Protein 6K93 (pdb70)

Radius of gyration: 18.27 Å; Cα contacts (8 Å, |Δi|>4): 430; chains: 1; bounding box: 48×42×48 Å

Sequence (239 aa):
SSSPRPLSPLVELNTSDLIKQKKQLWQRVQHDGAQFRSTPEERKQFKTALITLWGEQYRPERQQRWNGMMQRMAQMKWNHPELKYMATEDLVALQAWTTDDYEVVQDVLEKEARPTAHGLAFAKCIISALHSLPEEYSYQGTVFTGEDQLPDWVSERYQERSITTDRRFFAASETKNASWQGMAVEWESNSTTGKRISMFSERPNEQEVLFPPGTRFQVTRIEENETHPRLKIYQSQIA

Solvent-accessible surface area: 12991 Å² total; per-residue (Å²): 157,108,77,58,194,125,145,37,99,32,58,149,17,76,94,76,88,44,130,113,30,18,144,95,6,29,119,56,6,103,155,45,28,58,133,0,103,8,55,83,112,22,50,116,46,0,62,8,0,1,0,32,42,120,29,131,132,82,94,96,100,2,64,119,89,6,70,42,8,50,119,81,0,46,82,25,42,203,87,67,86,68,0,121,188,7,23,19,39,4,0,0,0,0,12,1,9,2,15,122,8,84,135,39,0,27,56,7,1,14,160,150,29,211,13,56,12,49,0,3,6,0,0,33,0,0,0,1,0,3,51,28,8,32,108,113,16,8,49,117,27,45,0,46,18,33,26,94,41,136,70,104,34,2,68,115,61,3,86,59,185,44,80,9,54,7,41,4,1,0,24,8,31,18,51,130,101,109,86,226,75,57,32,14,1,41,2,40,0,65,5,65,64,2,18,92,0,33,66,0,1,64,110,104,156,71,69,16,0,0,1,14,1,23,12,87,0,49,0,75,113,34,45,142,64,154,101,99,27,100,17,27,0,44,1,31,24,55,136

CATH classification: 3.90.176.10

Secondary structure (DSSP, 8-state):
--S-TTT--SPPP--S-HHHHHHHHHHHHHHHGGG----HHHHHHHHHHHHTTT-GGGHHHHHHHHHHHHHHHHHHHHHSGGGTTS-HHHHHHHHHHTSGGGGGTTTTTSTTS---HHHHHHHHHHHHHHHHS-GGGB--EEEEEEE---HHHHHHH--TTSEEE--S-EEEESS----SS--SEEEEEEESSPEE-TTT-S-TT--EEEE-TT-EEEEEEEEE-SSSSSEEEEEEEE-

B-factor: mean 23.88, std 12.62, range [8.84, 94.62]

Nearest PDB structures (foldseek):
  6k93-assembly1_A  TM=1.004E+00  e=2.786E-52  Xanthomonas citri
  6k94-assembly2_B  TM=9.845E-01  e=1.723E-45  Xanthomonas citri
  6dre-assembly1_B  TM=7.856E-01  e=1.661E-11  Serratia proteamaculans 568
  6drh-assembly3_F  TM=7.530E-01  e=5.375E-11  Serratia proteamaculans 568
  2c8d-assembly1_A  TM=6.783E-01  e=1.878E-07  Clostridium botulinum

Structure (mmCIF, N/CA/C/O backbone):
data_6K93
#
_entry.id   6K93
#
_cell.length_a   52.980
_cell.length_b   52.980
_cell.length_c   212.090
_cell.angle_alpha   90.000
_cell.angle_beta   90.000
_cell.angle_gamma   90.000
#
_symmetry.space_group_name_H-M   'P 41 21 2'
#
loop_
_entity.id
_entity.type
_entity.pdbx_description
1 polymer 'Type III effector XopAI'
2 water water
#
loop_
_atom_site.group_PDB
_atom_site.id
_atom_site.type_symbol
_atom_site.label_atom_id
_atom_site.label_alt_id
_atom_site.label_comp_id
_atom_site.label_asym_id
_atom_site.label_entity_id
_atom_site.label_seq_id
_atom_site.pdbx_PDB_ins_code
_atom_site.Cartn_x
_atom_site.Cartn_y
_atom_site.Cartn_z
_atom_site.occupancy
_atom_site.B_iso_or_equiv
_atom_site.auth_seq_id
_atom_site.auth_comp_id
_atom_site.auth_asym_id
_atom_site.auth_atom_id
_atom_site.pdbx_PDB_model_num
ATOM 1 N N . SER A 1 78 ? -2.21700 16.81000 -49.13300 1.000 52.71422 58 SER A N 1
ATOM 2 C CA . SER A 1 78 ? -2.75600 15.49600 -48.78100 1.000 50.90874 58 SER A CA 1
ATOM 3 C C . SER A 1 78 ? -1.67900 14.56000 -48.24900 1.000 44.71589 58 SER A C 1
ATOM 4 O O . SER A 1 78 ? -1.96000 13.41800 -47.89600 1.000 38.34144 58 SER A O 1
ATOM 11 N N . SER A 1 79 ? -0.45500 15.05500 -48.15400 1.000 45.60020 59 SER A N 1
ATOM 12 C CA . SER A 1 79 ? 0.64500 14.18000 -47.80200 1.000 44.12898 59 SER A CA 1
ATOM 13 C C . SER A 1 79 ? 0.66500 13.95000 -46.30000 1.000 36.31225 59 SER A C 1
ATOM 14 O O . SER A 1 79 ? 0.06100 14.69200 -45.52600 1.000 35.79640 59 SER A O 1
ATOM 22 N N . SER A 1 80 ? 1.32600 12.86500 -45.89800 1.000 31.45640 60 SER A N 1
ATOM 23 C CA . SER A 1 80 ? 1.44400 12.45200 -44.51100 1.000 26.31895 60 SER A CA 1
ATOM 24 C C . SER A 1 80 ? 0.11400 12.38700 -43.75700 1.000 22.25004 60 SER A C 1
ATOM 25 O O . SER A 1 80 ? -0.02700 12.93500 -42.66300 1.000 24.05815 60 SER A O 1
ATOM 33 N N . PRO A 1 81 ? -0.87300 11.65900 -44.30100 1.000 19.04176 61 PRO A N 1
ATOM 34 C CA . PRO A 1 81 ? -2.08600 11.36500 -43.53000 1.000 18.36799 61 PRO A CA 1
ATOM 35 C C . PRO A 1 81 ? -1.75300 10.49400 -42.33900 1.000 14.75177 61 PRO A C 1
ATOM 36 O O . PRO A 1 81 ? -0.81800 9.71000 -42.36700 1.000 12.66468 61 PRO A O 1
ATOM 47 N 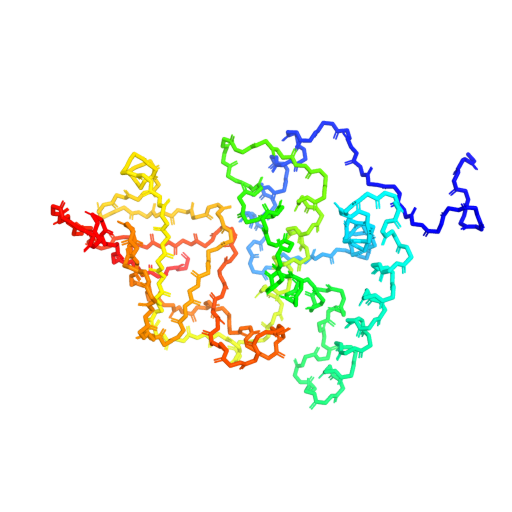N . ARG A 1 82 ? -2.54600 10.62400 -41.27900 1.000 13.42793 62 ARG A N 1
ATOM 48 C CA . ARG A 1 82 ? -2.19400 9.98700 -40.01900 1.000 12.32779 62 ARG A CA 1
ATOM 49 C C . ARG A 1 82 ? -1.99800 8.47500 -40.11600 1.000 11.96196 62 ARG A C 1
ATOM 50 O O . ARG A 1 82 ? -1.07600 7.96600 -39.47300 1.000 11.16186 62 ARG A O 1
ATOM 71 N N . PRO A 1 83 ? -2.79000 7.72900 -40.90400 1.000 12.05671 63 PRO A N 1
ATOM 72 C CA . PRO A 1 83 ? -2.54400 6.27900 -40.98500 1.000 11.69877 63 PRO A CA 1
ATOM 73 C C . PRO A 1 83 ? -1.23000 5.89900 -41.60700 1.000 10.94079 63 PRO A C 1
ATOM 74 O O . PRO A 1 83 ? -0.83500 4.73700 -41.46800 1.000 11.85405 63 PRO A O 1
ATOM 85 N N . LEU A 1 84 ? -0.58000 6.80300 -42.35200 1.000 10.99079 64 LEU A N 1
ATOM 86 C CA . LEU A 1 84 ? 0.72500 6.56500 -42.94500 1.000 12.17251 64 LEU A CA 1
ATOM 87 C C . LEU A 1 84 ? 1.85700 7.23400 -42.18600 1.000 13.23843 64 LEU A C 1
ATOM 88 O O . LEU A 1 84 ? 3.01600 6.86000 -42.36700 1.000 14.61491 64 LEU A O 1
ATOM 104 N N . SER A 1 85 ? 1.55900 8.23200 -41.38400 1.000 13.99115 65 SER A N 1
ATOM 105 C CA . SER A 1 85 ? 2.54800 9.11800 -40.77900 1.000 16.13615 65 SER A CA 1
ATOM 106 C C . SER A 1 85 ? 1.92200 9.70500 -39.52100 1.000 15.48870 65 SER A C 1
ATOM 107 O O . SER A 1 85 ? 1.31800 10.78100 -39.58000 1.000 16.55462 65 SER A O 1
ATOM 115 N N . PRO A 1 86 ? 2.02000 9.00400 -38.38000 1.000 15.51765 66 PRO A N 1
ATOM 116 C CA . PRO A 1 86 ? 1.25700 9.41800 -37.19200 1.000 17.50736 66 PRO A CA 1
ATOM 117 C C . PRO A 1 86 ? 1.86400 10.58700 -36.44700 1.000 18.66540 66 PRO A C 1
ATOM 118 O O . PRO A 1 86 ? 1.15000 11.21600 -35.65200 1.000 23.04750 66 PRO A O 1
ATOM 129 N N . LEU A 1 87 ? 3.13100 10.92200 -36.67600 1.000 16.17036 67 LEU A N 1
ATOM 130 C CA . LEU A 1 87 ? 3.72300 12.08800 -36.03200 1.000 16.91519 67 LEU A CA 1
ATOM 131 C C . LEU A 1 87 ? 3.63100 13.32300 -36.91300 1.000 20.23927 67 LEU A C 1
ATOM 132 O O . LEU A 1 87 ? 3.90100 13.26500 -38.11600 1.000 21.46573 67 LEU A O 1
ATOM 148 N N . VAL A 1 88 ? 3.25800 14.44200 -36.30400 1.000 21.83156 68 VAL A N 1
ATOM 149 C CA . VAL A 1 88 ? 3.22300 15.69600 -37.03700 1.000 23.90287 68 VAL A CA 1
ATOM 150 C C . VAL A 1 88 ? 4.65300 16.12300 -37.34300 1.000 22.56586 68 VAL A C 1
ATOM 151 O O . VAL A 1 88 ? 5.54100 16.01900 -36.49200 1.000 19.99187 68 VAL A O 1
ATOM 164 N N . GLU A 1 89 ? 4.89900 16.57000 -38.57600 1.000 22.51586 69 GLU A N 1
ATOM 165 C CA . GLU A 1 89 ? 6.23400 17.02200 -38.96000 1.000 25.61097 69 GLU A CA 1
ATOM 166 C C . GLU A 1 89 ? 6.55400 18.31000 -38.20800 1.000 26.13471 69 GLU A C 1
ATOM 167 O O . GLU A 1 89 ? 5.67700 19.13700 -37.96000 1.000 28.63238 69 GLU A O 1
ATOM 179 N N . LEU A 1 90 ? 7.80200 18.46100 -37.78800 1.000 25.52148 70 LEU A N 1
ATOM 180 C CA . LEU A 1 90 ? 8.20100 19.71500 -37.16600 1.000 25.45305 70 LEU A CA 1
ATOM 181 C C . LEU A 1 90 ? 8.33500 20.82100 -38.19400 1.000 29.99307 70 LEU A C 1
ATOM 182 O O . LEU A 1 90 ? 8.71000 20.59200 -39.34100 1.000 31.67748 70 LEU A O 1
ATOM 198 N N . ASN A 1 91 ? 8.06100 22.03900 -37.74700 1.000 31.74065 71 ASN A N 1
ATOM 199 C CA . ASN A 1 91 ? 8.25400 23.22400 -38.57500 1.000 32.95921 71 ASN A CA 1
ATOM 200 C C . ASN A 1 91 ? 9.74300 23.51900 -38.68300 1.000 30.84844 71 ASN A C 1
ATOM 201 O O . ASN A 1 91 ? 10.39100 23.90000 -37.70000 1.000 29.63776 71 ASN A O 1
ATOM 212 N N . THR A 1 92 ? 10.27900 23.35500 -39.87900 1.000 30.30363 72 THR A N 1
ATOM 213 C CA . THR A 1 92 ? 11.68900 23.55100 -40.15300 1.000 36.05169 72 THR A CA 1
ATOM 214 C C . THR A 1 92 ? 11.98300 24.86900 -40.85000 1.000 35.92010 72 THR A C 1
ATOM 215 O O . THR A 1 92 ? 13.14900 25.11800 -41.19100 1.000 44.61851 72 THR A O 1
ATOM 226 N N . SER A 1 93 ? 10.97500 25.71200 -41.10300 1.000 39.13364 73 SER A N 1
ATOM 227 C CA . SER A 1 93 ? 11.20800 26.92100 -41.89100 1.000 42.17085 73 SER A CA 1
ATOM 228 C C . SER A 1 93 ? 11.66400 28.06900 -40.99300 1.000 37.77295 73 SER A C 1
ATOM 229 O O . SER A 1 93 ? 11.12900 28.26800 -39.89800 1.000 39.19417 73 SER A O 1
ATOM 237 N N . ASP A 1 94 ? 12.68300 28.77900 -41.46600 1.000 29.51933 74 ASP A N 1
ATOM 238 C CA . ASP A 1 94 ? 13.33000 29.90400 -40.82400 1.000 30.52734 74 ASP A CA 1
ATOM 239 C C . ASP A 1 94 ? 13.43900 29.72100 -39.32600 1.000 26.39264 74 ASP A C 1
ATOM 240 O O . ASP A 1 94 ? 12.72200 30.36000 -38.54600 1.000 27.15062 74 ASP A O 1
ATOM 249 N N . LEU A 1 95 ? 14.37800 28.86800 -38.93800 1.000 22.74746 75 LEU A N 1
ATOM 250 C CA . LEU A 1 95 ? 14.57800 28.58200 -37.52500 1.000 20.40508 75 LEU A CA 1
ATOM 251 C C . LEU A 1 95 ? 15.09700 29.79100 -36.75700 1.000 19.58393 75 LEU A C 1
ATOM 252 O O . LEU A 1 95 ? 14.81000 29.94000 -35.56200 1.000 19.46812 75 LEU A O 1
ATOM 268 N N . ILE A 1 96 ? 15.86400 30.66400 -37.40400 1.000 21.18149 76 ILE A N 1
ATOM 269 C CA . ILE A 1 96 ? 16.30800 31.87400 -36.71800 1.000 23.29753 76 ILE A CA 1
ATOM 270 C C . ILE A 1 96 ? 15.11300 32.76200 -36.36700 1.000 21.50784 76 ILE A C 1
ATOM 271 O O . ILE A 1 96 ? 15.02100 33.29500 -35.25300 1.000 19.92081 76 ILE A O 1
ATOM 287 N N . LYS A 1 97 ? 14.16200 32.90900 -37.29500 1.000 22.36321 77 LYS A N 1
ATOM 288 C CA . LYS A 1 97 ? 12.95900 33.67400 -36.97700 1.000 25.57149 77 LYS A CA 1
ATOM 289 C C . LYS A 1 97 ? 12.13600 32.98100 -35.89500 1.000 23.63178 77 LYS A C 1
ATOM 290 O O . LYS A 1 97 ? 11.59400 33.64000 -35.00000 1.000 23.05540 77 LYS A O 1
ATOM 309 N N . GLN A 1 98 ? 12.02800 31.64900 -35.95000 1.000 21.62365 78 GLN A N 1
ATOM 310 C CA . GLN A 1 98 ? 11.30000 30.94600 -34.89200 1.000 20.07346 78 GLN A CA 1
ATOM 311 C C . GLN A 1 98 ? 11.92000 31.20100 -33.53000 1.000 19.25231 78 GLN A C 1
ATOM 312 O O . GLN A 1 98 ? 11.21000 31.38300 -32.53800 1.000 19.01544 78 GLN A O 1
ATOM 326 N N . LYS A 1 99 ? 13.24700 31.15700 -33.45500 1.000 18.14165 79 LYS A N 1
ATOM 327 C CA . LYS A 1 99 ? 13.94700 31.38600 -32.20100 1.000 17.52842 79 LYS A CA 1
ATOM 328 C C . LYS A 1 99 ? 13.72700 32.81300 -31.71000 1.000 17.86267 79 LYS A C 1
ATOM 329 O O . LYS A 1 99 ? 13.46700 33.03800 -30.52200 1.000 17.81266 79 LYS A O 1
ATOM 348 N N . LYS A 1 100 ? 13.80100 33.79500 -32.61700 1.000 19.58919 80 LYS A N 1
ATOM 349 C CA . LYS A 1 100 ? 13.53700 35.17600 -32.22700 1.000 20.37350 80 LYS A CA 1
ATOM 350 C C . LYS A 1 100 ? 12.11800 35.32600 -31.69500 1.000 19.92871 80 LYS A C 1
ATOM 351 O O . LYS A 1 100 ? 11.90800 35.94100 -30.64000 1.000 19.96555 80 LYS A O 1
ATOM 370 N N . GLN A 1 101 ? 11.12900 34.74900 -32.39900 1.000 19.35495 81 GLN A N 1
ATOM 371 C CA . GLN A 1 101 ? 9.74800 34.85100 -31.94100 1.000 21.50784 81 GLN A CA 1
ATOM 372 C C . GLN A 1 101 ? 9.55500 34.16000 -30.58900 1.000 18.84436 81 GLN A C 1
ATOM 373 O O . GLN A 1 101 ? 8.82300 34.66000 -29.71700 1.000 19.66025 81 GLN A O 1
ATOM 387 N N . LEU A 1 102 ? 10.19700 33.00000 -30.38400 1.000 17.05204 82 LEU A N 1
ATOM 388 C CA . LEU A 1 102 ? 10.06400 32.33500 -29.09200 1.000 16.39407 82 LEU A CA 1
ATOM 389 C C . LEU A 1 102 ? 10.66000 33.18200 -27.97000 1.000 16.98625 82 LEU A C 1
ATOM 390 O O . LEU A 1 102 ? 10.04800 33.34000 -26.90400 1.000 17.03362 82 LEU A O 1
ATOM 406 N N . TRP A 1 103 ? 11.84900 33.74000 -28.18400 1.000 17.25470 83 TRP A N 1
ATOM 407 C CA . TRP A 1 103 ? 12.46300 34.55500 -27.13800 1.000 16.67568 83 TRP A CA 1
ATOM 408 C C . TRP A 1 103 ? 11.60100 35.77400 -26.81400 1.000 18.37589 83 TRP A C 1
ATOM 409 O O . TRP A 1 103 ? 11.44500 36.13300 -25.64500 1.000 19.09703 83 TRP A O 1
ATOM 430 N N . GLN A 1 104 ? 11.00900 36.41100 -27.82800 1.000 18.36010 84 GLN A N 1
ATOM 431 C CA . GLN A 1 104 ? 10.09000 37.52600 -27.57900 1.000 20.11557 84 GLN A CA 1
ATOM 432 C C . GLN A 1 104 ? 8.90100 37.06800 -26.73500 1.000 18.86279 84 GLN A C 1
ATOM 433 O O . GLN A 1 104 ? 8.47000 37.77200 -25.81200 1.000 19.30495 84 GLN A O 1
ATOM 447 N N . ARG A 1 105 ? 8.36900 35.88600 -27.03500 1.000 17.74423 85 ARG A N 1
ATOM 448 C CA . ARG A 1 105 ? 7.22400 35.36100 -26.30000 1.000 18.03111 85 ARG A CA 1
ATOM 449 C C . ARG A 1 105 ? 7.59000 35.03600 -24.85700 1.000 17.77318 85 ARG A C 1
ATOM 450 O O . ARG A 1 105 ? 6.82200 35.31500 -23.92400 1.000 18.98649 85 ARG A O 1
ATOM 471 N N . VAL A 1 106 ? 8.74900 34.41000 -24.65300 1.000 16.73622 86 VAL A N 1
ATOM 472 C CA . VAL A 1 106 ? 9.21500 34.12100 -23.30000 1.000 16.00718 86 VAL A CA 1
ATOM 473 C C . VAL A 1 106 ? 9.26100 35.40000 -22.47400 1.000 17.57842 86 VAL A C 1
ATOM 474 O O . VAL A 1 106 ? 8.78600 35.44300 -21.33400 1.000 17.58106 86 VAL A O 1
ATOM 487 N N . GLN A 1 107 ? 9.84300 36.45500 -23.03600 1.000 18.21271 87 GLN A N 1
ATOM 488 C CA . GLN A 1 107 ? 9.97300 37.69600 -22.28600 1.000 19.98661 87 GLN A CA 1
ATOM 489 C C . GLN A 1 107 ? 8.62400 38.34700 -22.05900 1.000 20.87619 87 GLN A C 1
ATOM 490 O O . GLN A 1 107 ? 8.34600 38.85400 -20.96600 1.000 22.53165 87 GLN A O 1
ATOM 504 N N . HIS A 1 108 ? 7.76900 38.32800 -23.07300 1.000 20.06030 88 HIS A N 1
ATOM 505 C CA . HIS A 1 108 ? 6.48000 38.99700 -22.95600 1.000 23.79759 88 HIS A CA 1
ATOM 506 C C . HIS A 1 108 ? 5.53500 38.24400 -22.03500 1.000 22.70272 88 HIS A C 1
ATOM 507 O O . HIS A 1 108 ? 4.87400 38.84900 -21.18000 1.000 24.40293 88 HIS A O 1
ATOM 521 N N . ASP A 1 109 ? 5.45500 36.91800 -22.18900 1.000 21.62101 89 ASP A N 1
ATOM 522 C CA . ASP A 1 109 ? 4.45900 36.16900 -21.44800 1.000 21.25255 89 ASP A CA 1
ATOM 523 C C . ASP A 1 109 ? 4.87600 35.91400 -20.01000 1.000 21.21833 89 ASP A C 1
ATOM 524 O O . ASP A 1 109 ? 4.00300 35.75400 -19.14800 1.000 20.60247 89 ASP A O 1
ATOM 533 N N . GLY A 1 110 ? 6.17300 35.89400 -19.73200 1.000 20.26296 90 GLY A N 1
ATOM 534 C CA . GLY A 1 110 ? 6.64300 35.64100 -18.38000 1.000 18.89174 90 GLY A CA 1
ATOM 535 C C . GLY A 1 110 ? 6.02400 34.39700 -17.78900 1.000 18.06796 90 GLY A C 1
ATOM 536 O O . GLY A 1 110 ? 6.00100 33.33200 -18.40800 1.000 16.87834 90 GLY A O 1
ATOM 540 N N . ALA A 1 111 ? 5.50300 34.52200 -16.57000 1.000 19.41022 91 ALA A N 1
ATOM 541 C CA . ALA A 1 111 ? 4.93900 33.37200 -15.86900 1.000 19.11282 91 ALA A CA 1
ATOM 542 C C . ALA A 1 111 ? 3.63400 32.87300 -16.47400 1.000 19.34179 91 ALA A C 1
ATOM 543 O O . ALA A 1 111 ? 3.13400 31.82300 -16.04700 1.000 18.24429 91 ALA A O 1
ATOM 550 N N . GLN A 1 112 ? 3.07200 33.57500 -17.45600 1.000 18.18113 92 GLN A N 1
ATOM 551 C CA . GLN A 1 112 ? 1.86300 33.10900 -18.11700 1.000 19.06281 92 GLN A CA 1
ATOM 552 C C . GLN A 1 112 ? 2.15800 32.31400 -19.38600 1.000 17.97058 92 GLN A C 1
ATOM 553 O O . GLN A 1 112 ? 1.22300 31.92100 -20.09300 1.000 19.90502 92 GLN A O 1
ATOM 567 N N . PHE A 1 113 ? 3.43600 32.06900 -19.68300 1.000 15.86243 93 PHE A N 1
ATOM 568 C CA . PHE A 1 113 ? 3.80400 31.24400 -20.82900 1.000 15.55186 93 PHE A CA 1
ATOM 569 C C . PHE A 1 113 ? 3.17300 29.86400 -20.71100 1.000 16.02034 93 PHE A C 1
ATOM 570 O O . PHE A 1 113 ? 3.29100 29.21400 -19.67800 1.000 15.01496 93 PHE A O 1
ATOM 587 N N . ARG A 1 114 ? 2.52000 29.40800 -21.77600 1.000 16.54409 94 ARG A N 1
ATOM 588 C CA . ARG A 1 114 ? 1.94800 28.07100 -21.80000 1.000 16.58094 94 ARG A CA 1
ATOM 589 C C . ARG A 1 114 ? 2.07600 27.45000 -23.18500 1.000 16.07824 94 ARG A C 1
ATOM 590 O O . ARG A 1 114 ? 1.82500 28.10600 -24.20300 1.000 18.06269 94 ARG A O 1
ATOM 611 N N . SER A 1 115 ? 2.39600 26.16000 -23.21800 1.000 14.80704 95 SER A N 1
ATOM 612 C CA . SER A 1 115 ? 2.38000 25.43100 -24.47000 1.000 14.85968 95 SER A CA 1
ATOM 613 C C . SER A 1 115 ? 0.93800 25.18900 -24.92300 1.000 16.95993 95 SER A C 1
ATOM 614 O O . SER A 1 115 ? 0.02700 25.00000 -24.11700 1.000 17.92057 95 SER A O 1
ATOM 622 N N . THR A 1 116 ? 0.73700 25.21200 -26.22500 1.000 16.43355 96 THR A N 1
ATOM 623 C CA . THR A 1 116 ? -0.53900 24.89800 -26.85900 1.000 17.42577 96 THR A CA 1
ATOM 624 C C . THR A 1 116 ? -0.61200 23.40900 -27.14400 1.000 17.28892 96 THR A C 1
ATOM 625 O O . THR A 1 116 ? 0.41300 22.71500 -27.17700 1.000 16.83886 96 THR A O 1
ATOM 636 N N . PRO A 1 117 ? -1.81600 22.88600 -27.37900 1.000 18.44695 97 PRO A N 1
ATOM 637 C CA . PRO A 1 117 ? -1.91600 21.47500 -27.78600 1.000 18.63118 97 PRO A CA 1
ATOM 638 C C . PRO A 1 117 ? -1.05100 21.14100 -28.98300 1.000 18.00216 97 PRO A C 1
ATOM 639 O O . PRO A 1 117 ? -0.38800 20.09800 -28.99600 1.000 17.96005 97 PRO A O 1
ATOM 650 N N . GLU A 1 118 ? -1.01400 22.02500 -29.97800 1.000 19.22599 98 GLU A N 1
ATOM 651 C CA . GLU A 1 118 ? -0.18500 21.80200 -31.15600 1.000 20.29454 98 GLU A CA 1
ATOM 652 C C . GLU A 1 118 ? 1.30200 21.74700 -30.79000 1.000 18.31535 98 GLU A C 1
ATOM 653 O O . GLU A 1 118 ? 2.04100 20.88800 -31.27900 1.000 18.14691 98 GLU A O 1
ATOM 665 N N . GLU A 1 119 ? 1.75200 22.62200 -29.88800 1.000 16.10456 99 GLU A N 1
ATOM 666 C CA . GLU A 1 119 ? 3.15000 22.58900 -29.45100 1.000 15.08076 99 GLU A CA 1
ATOM 667 C C . GLU A 1 119 ? 3.47300 21.31700 -28.67900 1.000 14.43594 99 GLU A C 1
ATOM 668 O O . GLU A 1 119 ? 4.60000 20.81000 -28.75900 1.000 14.63860 99 GLU A O 1
ATOM 680 N N . ARG A 1 120 ? 2.52000 20.81000 -27.89200 1.000 14.60965 100 ARG A N 1
ATOM 681 C CA . ARG A 1 120 ? 2.74900 19.55900 -27.18200 1.000 13.71743 100 ARG A CA 1
ATOM 682 C C . ARG A 1 120 ? 2.89800 18.39500 -28.15200 1.000 14.67544 100 ARG A C 1
ATOM 683 O O . ARG A 1 120 ? 3.71500 17.49800 -27.91700 1.000 14.87020 100 ARG A O 1
ATOM 704 N N . LYS A 1 121 ? 2.14000 18.40700 -29.25600 1.000 15.69399 101 LYS A N 1
ATOM 705 C CA . LYS A 1 121 ? 2.28100 17.36500 -30.26700 1.000 17.12574 101 LYS A CA 1
ATOM 706 C C . LYS A 1 121 ? 3.60700 17.51600 -31.00900 1.000 15.33079 101 LYS A C 1
ATOM 707 O O . LYS A 1 121 ? 4.24500 16.51900 -31.36600 1.000 15.97823 101 LYS A O 1
ATOM 726 N N . GLN A 1 122 ? 4.04300 18.75900 -31.24400 1.000 14.31487 102 GLN A N 1
ATOM 727 C CA . GLN A 1 122 ? 5.36100 18.99300 -31.82000 1.000 13.62532 102 GLN A CA 1
ATOM 728 C C . GLN A 1 122 ? 6.45000 18.47300 -30.90600 1.000 13.69638 102 GLN A C 1
ATOM 729 O O . GLN A 1 122 ? 7.41800 17.86800 -31.36700 1.000 14.59912 102 GLN A O 1
ATOM 743 N N . PHE A 1 123 ? 6.30300 18.68800 -29.59700 1.000 13.13052 103 PHE A N 1
ATOM 744 C CA . PHE A 1 123 ? 7.29700 18.16600 -28.66700 1.000 12.54887 103 PHE A CA 1
ATOM 745 C C . PHE A 1 123 ? 7.31600 16.63000 -28.69800 1.000 12.51992 103 PHE A C 1
ATOM 746 O O . PHE A 1 123 ? 8.38400 16.00200 -28.68900 1.000 13.00945 103 PHE A O 1
ATOM 763 N N . LYS A 1 124 ? 6.15100 16.00200 -28.79900 1.000 13.99905 104 LYS A N 1
ATOM 764 C CA . LYS A 1 124 ? 6.10200 14.54800 -28.96300 1.000 14.30171 104 LYS A CA 1
ATOM 765 C C . LYS A 1 124 ? 6.93000 14.11100 -30.17100 1.000 14.03853 104 LYS A C 1
ATOM 766 O O . LYS A 1 124 ? 7.74500 13.18600 -30.07600 1.000 14.51227 104 LYS A O 1
ATOM 785 N N . THR A 1 125 ? 6.73600 14.77100 -31.32000 1.000 13.59637 105 THR A N 1
ATOM 786 C CA . THR A 1 125 ? 7.54300 14.42300 -32.48300 1.000 13.37266 105 THR A CA 1
ATOM 787 C C . THR A 1 125 ? 9.02100 14.64900 -32.21600 1.000 13.50425 105 THR A C 1
ATOM 788 O O . THR A 1 125 ? 9.85600 13.80100 -32.54700 1.000 14.38067 105 THR A O 1
ATOM 799 N N . ALA A 1 126 ? 9.36900 15.78100 -31.60600 1.000 12.76206 106 ALA A N 1
ATOM 800 C CA . ALA A 1 126 ? 10.77400 16.07700 -31.35300 1.000 12.39359 106 ALA A CA 1
ATOM 801 C C . ALA A 1 126 ? 11.42000 15.00100 -30.50300 1.000 12.35674 106 ALA A C 1
ATOM 802 O O . ALA A 1 126 ? 12.54400 14.57100 -30.78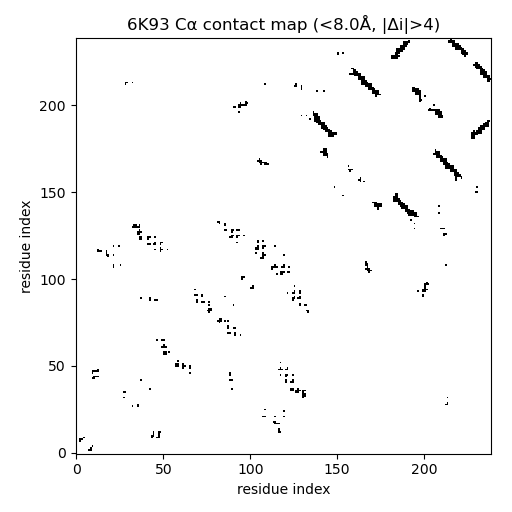200 1.000 12.47255 106 ALA A O 1
ATOM 809 N N . LEU A 1 127 ? 10.74400 14.58100 -29.43700 1.000 12.70679 107 LEU A N 1
ATOM 810 C CA . LEU A 1 127 ? 11.33500 13.58200 -28.56300 1.000 12.54098 107 LEU A CA 1
ATOM 811 C C . LEU A 1 127 ? 11.46400 12.24100 -29.27500 1.000 12.02249 107 LEU A C 1
ATOM 812 O O . LEU A 1 127 ? 12.52400 11.61100 -29.23200 1.000 13.29896 107 LEU A O 1
ATOM 828 N N . ILE A 1 128 ? 10.40400 11.79800 -29.95400 1.000 11.73825 108 ILE A N 1
ATOM 829 C CA . ILE A 1 128 ? 10.43400 10.47100 -30.55200 1.000 12.37517 108 ILE A CA 1
ATOM 830 C C . ILE A 1 128 ? 11.44300 10.39800 -31.69600 1.000 13.98326 108 ILE A C 1
ATOM 831 O O . ILE A 1 128 ? 12.07100 9.34700 -31.90000 1.000 13.61216 108 ILE A O 1
ATOM 847 N N . THR A 1 129 ? 11.64800 11.49600 -32.42700 1.000 13.86219 109 THR A N 1
ATOM 848 C CA . THR A 1 129 ? 12.54600 11.49800 -33.58200 1.000 14.08064 109 THR A CA 1
ATOM 849 C C . THR A 1 129 ? 13.96100 11.97300 -33.25200 1.000 13.93851 109 THR A C 1
ATOM 850 O O . THR A 1 129 ? 14.78300 12.11300 -34.16700 1.000 15.59134 109 THR A O 1
ATOM 861 N N . LEU A 1 130 ? 14.26200 12.24800 -31.98200 1.000 14.00694 110 LEU A N 1
ATOM 862 C CA . LEU A 1 130 ? 15.49800 12.93900 -31.64100 1.000 14.89126 110 LEU A CA 1
ATOM 863 C C . LEU A 1 130 ? 16.73900 12.15700 -32.04600 1.000 16.35196 110 LEU A C 1
ATOM 864 O O . LEU A 1 130 ? 17.77900 12.75600 -32.35600 1.000 18.23377 110 LEU A O 1
ATOM 880 N N . TRP A 1 131 ? 16.65700 10.83500 -32.04100 1.000 16.87308 111 TRP A N 1
ATOM 881 C CA . TRP A 1 131 ? 17.80300 9.98400 -32.32200 1.000 18.56275 111 TRP A CA 1
ATOM 882 C C . TRP A 1 131 ? 17.82600 9.46900 -33.75400 1.000 20.64458 111 TRP A C 1
ATOM 883 O O . TRP A 1 131 ? 18.67400 8.63300 -34.09400 1.000 24.29239 111 TRP A O 1
ATOM 904 N N . GLY A 1 132 ? 16.91200 9.91700 -34.59800 1.000 17.76002 112 GLY A N 1
ATOM 905 C CA . GLY A 1 132 ? 16.86100 9.41000 -35.94800 1.000 18.29956 112 GLY A CA 1
ATOM 906 C C . GLY A 1 132 ? 15.76100 8.37000 -36.13500 1.000 19.44180 112 GLY A C 1
ATOM 907 O O . GLY A 1 132 ? 15.17300 7.83000 -35.19200 1.000 18.83647 112 GLY A O 1
ATOM 911 N N . GLU A 1 133 ? 15.51100 8.09000 -37.39800 1.000 19.39443 113 GLU A N 1
ATOM 912 C CA . GLU A 1 133 ? 14.41000 7.22900 -37.80900 1.000 20.00503 113 GLU A CA 1
ATOM 913 C C . GLU A 1 133 ? 14.43900 5.86000 -37.12700 1.000 18.20481 113 GLU A C 1
ATOM 914 O O . GLU A 1 133 ? 13.39400 5.34600 -36.69700 1.000 16.92045 113 GLU A O 1
ATOM 926 N N . GLN A 1 134 ? 15.61100 5.23300 -37.04700 1.000 17.22838 114 GLN A N 1
ATOM 927 C CA . GLN A 1 134 ? 15.65200 3.84800 -36.61600 1.000 17.96268 114 GLN A CA 1
ATOM 928 C C . GLN A 1 134 ? 15.27900 3.69500 -35.14500 1.000 16.77833 114 GLN A C 1
ATOM 929 O O . GLN A 1 134 ? 14.89100 2.59800 -34.73000 1.000 16.51777 114 GLN A O 1
ATOM 943 N N . TYR A 1 135 ? 15.37500 4.76100 -34.35300 1.000 15.53081 115 TYR A N 1
ATOM 944 C CA . TYR A 1 135 ? 15.03500 4.66700 -32.94400 1.000 15.14655 115 TYR A CA 1
ATOM 945 C C . TYR A 1 135 ? 13.60600 5.08200 -32.63600 1.000 14.51753 115 TYR A C 1
ATOM 946 O O . TYR A 1 135 ? 13.21500 5.05400 -31.46400 1.000 14.05695 115 TYR A O 1
ATOM 964 N N . ARG A 1 136 ? 12.79300 5.41900 -33.64900 1.000 13.81745 116 ARG A N 1
ATOM 965 C CA . ARG A 1 136 ? 11.45100 5.88100 -33.33600 1.000 13.08578 116 ARG A CA 1
ATOM 966 C C . ARG A 1 136 ? 10.61300 4.81500 -32.62700 1.000 13.73586 116 ARG A C 1
ATOM 967 O O . ARG A 1 136 ? 9.90400 5.16800 -31.68800 1.000 12.87260 116 ARG A O 1
ATOM 988 N N . PRO A 1 137 ? 10.62300 3.54300 -33.02400 1.000 14.23329 117 PRO A N 1
ATOM 989 C CA . PRO A 1 137 ? 9.81900 2.55900 -32.26900 1.000 14.76493 117 PRO A CA 1
ATOM 990 C C . PRO A 1 137 ? 10.18800 2.49500 -30.79200 1.000 14.60965 117 PRO A C 1
ATOM 991 O O . PRO A 1 137 ? 9.30200 2.49500 -29.94300 1.000 14.28592 117 PRO A O 1
ATOM 1002 N N . GLU A 1 138 ? 11.48000 2.45600 -30.46600 1.000 14.41489 118 GLU A N 1
ATOM 1003 C CA . GLU A 1 138 ? 11.91900 2.40900 -29.06900 1.000 16.02561 118 GLU A CA 1
ATOM 1004 C C . GLU A 1 138 ? 11.51200 3.67500 -28.33500 1.000 16.24405 118 GLU A C 1
ATOM 1005 O O . GLU A 1 138 ? 11.01700 3.60900 -27.20000 1.000 16.32301 118 GLU A O 1
ATOM 1017 N N . ARG A 1 139 ? 11.70600 4.83900 -28.97500 1.000 15.14918 119 ARG A N 1
ATOM 1018 C CA . ARG A 1 139 ? 11.42500 6.10700 -28.31400 1.000 14.38067 119 ARG A CA 1
ATOM 1019 C C . ARG A 1 139 ? 9.93500 6.38200 -28.21300 1.000 14.28329 119 ARG A C 1
ATOM 1020 O O . ARG A 1 139 ? 9.48800 7.08100 -27.28700 1.000 14.32014 119 ARG A O 1
ATOM 1041 N N . GLN A 1 140 ? 9.13900 5.81300 -29.11300 1.000 14.55438 120 GLN A N 1
ATOM 1042 C CA . GLN A 1 140 ? 7.69200 5.86000 -28.93800 1.000 14.67808 120 GLN A CA 1
ATOM 1043 C C . GLN A 1 140 ? 7.27100 5.12600 -27.67600 1.000 15.18077 120 GLN A C 1
ATOM 1044 O O . GLN A 1 140 ? 6.40500 5.59300 -26.93600 1.000 15.83348 120 GLN A O 1
ATOM 1058 N N . GLN A 1 141 ? 7.85800 3.95900 -27.42400 1.000 15.83085 121 GLN A N 1
ATOM 1059 C CA . GLN A 1 141 ? 7.54800 3.23100 -26.19900 1.000 17.26523 121 GLN A CA 1
ATOM 1060 C C . GLN A 1 141 ? 7.96800 4.03500 -24.98200 1.000 16.66252 121 GLN A C 1
ATOM 1061 O O . GLN A 1 141 ? 7.22800 4.11200 -23.98800 1.000 16.64673 121 GLN A O 1
ATOM 1075 N N . ARG A 1 142 ? 9.14600 4.66200 -25.05300 1.000 15.66767 122 ARG A N 1
ATOM 1076 C CA . ARG A 1 142 ? 9.61100 5.50600 -23.95600 1.000 16.14141 122 ARG A CA 1
ATOM 1077 C C . ARG A 1 142 ? 8.63800 6.66100 -23.70900 1.000 15.64398 122 ARG A C 1
ATOM 1078 O O . ARG A 1 142 ? 8.25300 6.94000 -22.56700 1.000 15.73347 122 ARG A O 1
ATOM 1099 N N . TRP A 1 143 ? 8.21500 7.33300 -24.78500 1.000 14.84389 123 TRP A N 1
ATOM 1100 C CA . TRP A 1 143 ? 7.24100 8.42100 -24.70500 1.000 13.97010 123 TRP A CA 1
ATOM 1101 C C . TRP A 1 143 ? 5.95900 7.94100 -24.02700 1.000 14.75703 123 TRP A C 1
ATOM 1102 O O . TRP A 1 143 ? 5.46500 8.56600 -23.08200 1.000 14.63597 123 TRP A O 1
ATOM 1123 N N . ASN A 1 144 ? 5.40400 6.82300 -24.49600 1.000 16.07561 124 ASN A N 1
ATOM 1124 C CA . ASN A 1 144 ? 4.18300 6.29600 -23.89700 1.000 16.37828 124 ASN A CA 1
ATOM 1125 C C . ASN A 1 144 ? 4.37200 6.04000 -22.40900 1.000 16.24405 124 ASN A C 1
ATOM 1126 O O . ASN A 1 144 ? 3.48200 6.32800 -21.60700 1.000 17.22049 124 ASN A O 1
ATOM 1137 N N . GLY A 1 145 ? 5.52500 5.49600 -22.02200 1.000 15.53607 125 GLY A N 1
ATOM 1138 C CA . GLY A 1 145 ? 5.77700 5.24000 -20.61000 1.000 15.66504 125 GLY A CA 1
ATOM 1139 C C . GLY A 1 145 ? 5.85500 6.50900 -19.78700 1.000 15.49396 125 GLY A C 1
ATOM 1140 O O . GLY A 1 145 ? 5.35600 6.55700 -18.65200 1.000 15.90191 125 GLY A O 1
ATOM 1144 N N . MET A 1 146 ? 6.50200 7.54400 -20.33200 1.000 14.40699 126 MET A N 1
ATOM 1145 C CA . MET A 1 146 ? 6.55000 8.82500 -19.62900 1.000 14.51753 126 MET A CA 1
ATOM 1146 C C . MET A 1 146 ? 5.15000 9.43800 -19.51800 1.000 14.53069 126 MET A C 1
ATOM 1147 O O . MET A 1 146 ? 4.78200 9.98100 -18.46100 1.000 15.20182 126 MET A O 1
ATOM 1161 N N . MET A 1 147 ? 4.35300 9.37500 -20.59000 1.000 14.37541 127 MET A N 1
ATOM 1162 C CA . MET A 1 147 ? 2.99400 9.90500 -20.51800 1.000 14.08853 127 MET A CA 1
ATOM 1163 C C . MET A 1 147 ? 2.19300 9.19500 -19.43500 1.000 15.13866 127 MET A C 1
ATOM 1164 O O . MET A 1 147 ? 1.44000 9.82600 -18.68400 1.000 16.92045 127 MET A O 1
ATOM 1178 N N . GLN A 1 148 ? 2.27900 7.86900 -19.39600 1.000 14.74387 128 GLN A N 1
ATOM 1179 C CA . GLN A 1 148 ? 1.57400 7.11500 -18.36000 1.000 18.06269 128 GLN A CA 1
ATOM 1180 C C . GLN A 1 148 ? 2.05800 7.50600 -16.97000 1.000 17.66264 128 GLN A C 1
ATOM 1181 O O . GLN A 1 148 ? 1.24800 7.71000 -16.05900 1.000 19.03649 128 GLN A O 1
ATOM 1195 N N . ARG A 1 149 ? 3.37500 7.62500 -16.79000 1.000 16.02297 129 ARG A N 1
ATOM 1196 C CA . ARG A 1 149 ? 3.91500 7.99500 -15.48500 1.000 16.59673 129 ARG A CA 1
ATOM 1197 C C . ARG A 1 149 ? 3.38500 9.34700 -15.03800 1.000 16.51777 129 ARG A C 1
ATOM 1198 O O . ARG A 1 149 ? 3.02700 9.52800 -13.86800 1.000 16.54409 129 ARG A O 1
ATOM 1219 N N . MET A 1 150 ? 3.33700 10.31300 -15.94400 1.000 15.13076 130 MET A N 1
ATOM 1220 C CA . MET A 1 150 ? 2.93100 11.65800 -15.56400 1.000 15.20445 130 MET A CA 1
ATOM 1221 C C . MET A 1 150 ? 1.41400 11.77500 -15.41200 1.000 15.58871 130 MET A C 1
ATOM 1222 O O . MET A 1 150 ? 0.94900 12.51900 -14.54100 1.000 16.73359 130 MET A O 1
ATOM 1236 N N . ALA A 1 151 ? 0.61900 11.05800 -16.21300 1.000 15.73083 131 ALA A N 1
ATOM 1237 C CA . ALA A 1 151 ? -0.81200 11.02100 -15.94100 1.000 16.85465 131 ALA A CA 1
ATOM 1238 C C . ALA A 1 151 ? -1.08100 10.43300 -14.56400 1.000 18.74698 131 ALA A C 1
ATOM 1239 O O . ALA A 1 151 ? -1.92800 10.94200 -13.81300 1.000 19.76026 131 ALA A O 1
ATOM 1246 N N . GLN A 1 152 ? -0.36700 9.35600 -14.21300 1.000 18.47853 132 GLN A N 1
ATOM 1247 C CA . GLN A 1 152 ? -0.51300 8.76900 -12.88600 1.000 20.96041 132 GLN A CA 1
ATOM 1248 C C . GLN A 1 152 ? -0.05000 9.74400 -11.81400 1.000 20.06293 132 GLN A C 1
ATOM 1249 O O . GLN A 1 152 ? -0.64000 9.83100 -10.73400 1.000 22.21845 132 GLN A O 1
ATOM 1263 N N . MET A 1 153 ? 1.00700 10.48800 -12.09800 1.000 19.27600 133 MET A N 1
ATOM 1264 C CA . MET A 1 153 ? 1.51100 11.45800 -11.13800 1.000 20.76038 133 MET A CA 1
ATOM 1265 C C . MET A 1 153 ? 0.49500 12.54800 -10.85900 1.000 20.03661 133 MET A C 1
ATOM 1266 O O . MET A 1 153 ? 0.33900 12.97800 -9.71300 1.000 21.18938 133 MET A O 1
ATOM 1280 N N . LYS A 1 154 ? -0.18400 13.03100 -11.89500 1.000 20.24190 134 LYS A N 1
ATOM 1281 C CA . LYS A 1 154 ? -1.20000 14.05700 -11.70400 1.000 19.72605 134 LYS A CA 1
ATOM 1282 C C . LYS A 1 154 ? -2.34000 13.53400 -10.84100 1.000 21.47626 134 LYS A C 1
ATOM 1283 O O . LYS A 1 154 ? -2.94700 14.29600 -10.07500 1.000 24.28449 134 LYS A O 1
ATOM 1302 N N . TRP A 1 155 ? -2.65300 12.24200 -10.96400 1.000 20.66827 135 TRP A N 1
ATOM 1303 C CA . TRP A 1 155 ? -3.71100 11.64200 -10.15800 1.000 23.62389 135 TRP A CA 1
ATOM 1304 C C . TRP A 1 155 ? -3.27900 11.48200 -8.70900 1.000 24.41082 135 TRP A C 1
ATOM 1305 O O . TRP A 1 155 ? -4.06300 11.74600 -7.78600 1.000 26.13998 135 TRP A O 1
ATOM 1326 N N . ASN A 1 156 ? -2.03400 11.05700 -8.48900 1.000 23.57125 136 ASN A N 1
ATOM 1327 C CA . ASN A 1 156 ? -1.51700 10.83000 -7.14100 1.000 27.26380 136 ASN A CA 1
ATOM 1328 C C . ASN A 1 156 ? -1.13600 12.11400 -6.42100 1.000 26.51634 136 ASN A C 1
ATOM 1329 O O . ASN A 1 156 ? -0.98000 12.10300 -5.19200 1.000 28.93505 136 ASN A O 1
ATOM 1340 N N . HIS A 1 157 ? -0.96900 13.20400 -7.15800 1.000 24.78718 137 HIS A N 1
ATOM 1341 C CA . HIS A 1 157 ? -0.54200 14.49800 -6.62600 1.000 23.40017 137 HIS A CA 1
ATOM 1342 C C . HIS A 1 157 ? -1.50300 15.53800 -7.18900 1.000 23.00276 137 HIS A C 1
ATOM 1343 O O . HIS A 1 157 ? -1.18500 16.26200 -8.14000 1.000 22.68430 137 HIS A O 1
ATOM 1357 N N . PRO A 1 158 ? -2.69600 15.62800 -6.59900 1.000 26.14261 138 PRO A N 1
ATOM 1358 C CA . PRO A 1 158 ? -3.75100 16.43900 -7.22300 1.000 25.96364 138 PRO A CA 1
ATOM 1359 C C . PRO A 1 158 ? -3.40300 17.89100 -7.41700 1.000 23.23436 138 PRO A C 1
ATOM 1360 O O . PRO A 1 158 ? -4.06000 18.53800 -8.24100 1.000 20.49719 138 PRO A O 1
ATOM 1371 N N . GLU A 1 159 ? -2.41500 18.43500 -6.70800 1.000 20.79723 139 GLU A N 1
ATOM 1372 C CA . GLU A 1 159 ? -1.99100 19.80600 -6.96700 1.000 21.27360 139 GLU A CA 1
ATOM 1373 C C . GLU A 1 159 ? -1.46400 19.96300 -8.39000 1.000 20.22611 139 GLU A C 1
ATOM 1374 O O . GLU A 1 159 ? -1.34100 21.09100 -8.87600 1.000 19.33653 139 GLU A O 1
ATOM 1386 N N . LEU A 1 160 ? -1.15500 18.85900 -9.05600 1.000 18.20218 140 LEU A N 1
ATOM 1387 C CA . LEU A 1 160 ? -0.66500 18.87600 -10.42700 1.000 16.94414 140 LEU A CA 1
ATOM 1388 C C . LEU A 1 160 ? -1.76200 18.66400 -11.45800 1.000 17.11784 140 LEU A C 1
ATOM 1389 O O . LEU A 1 160 ? -1.46300 18.54600 -12.63600 1.000 15.65977 140 LEU A O 1
ATOM 1405 N N . LYS A 1 161 ? -3.02900 18.63000 -11.06000 1.000 18.18113 141 LYS A N 1
ATOM 1406 C CA . LYS A 1 161 ? -4.06700 18.19400 -11.98900 1.000 19.12335 141 LYS A CA 1
ATOM 1407 C C . LYS A 1 161 ? -4.30000 19.16000 -13.14600 1.000 18.69171 141 LYS A C 1
ATOM 1408 O O . LYS A 1 161 ? -4.89100 18.75700 -14.15500 1.000 19.59182 141 LYS A O 1
ATOM 1427 N N . TYR A 1 162 ? -3.85100 20.40300 -13.03900 1.000 17.52579 142 TYR A N 1
ATOM 1428 C CA . TYR A 1 162 ? -3.99000 21.34900 -14.13300 1.000 17.57316 142 TYR A CA 1
ATOM 1429 C C . TYR A 1 162 ? -2.81100 21.31800 -15.08800 1.000 18.02321 142 TYR A C 1
ATOM 1430 O O . TYR A 1 162 ? -2.88300 21.95200 -16.14900 1.000 18.81015 142 TYR A O 1
ATOM 1448 N N . MET A 1 163 ? -1.74200 20.60600 -14.73300 1.000 16.35722 143 MET A N 1
ATOM 1449 C CA . MET A 1 163 ? -0.58800 20.50000 -15.61000 1.000 15.84664 143 MET A CA 1
ATOM 1450 C C . MET A 1 163 ? -0.94200 19.72200 -16.86000 1.000 16.21247 143 MET A C 1
ATOM 1451 O O . MET A 1 163 ? -1.67300 18.73000 -16.79800 1.000 17.73634 143 MET A O 1
ATOM 1465 N N . ALA A 1 164 ? -0.39100 20.15700 -17.99800 1.000 14.84389 144 ALA A N 1
ATOM 1466 C CA . ALA A 1 164 ? -0.46600 19.35500 -19.21000 1.000 14.55438 144 ALA A CA 1
ATOM 1467 C C . ALA A 1 164 ? 0.48300 18.18400 -19.08400 1.000 14.85178 144 ALA A C 1
ATOM 1468 O O . ALA A 1 164 ? 1.62200 18.36500 -18.68800 1.000 14.09380 144 ALA A O 1
ATOM 1475 N N . THR A 1 165 ? 0.02700 16.98200 -19.41700 1.000 15.00706 145 THR A N 1
ATOM 1476 C CA . THR A 1 165 ? 0.86600 15.81000 -19.20500 1.000 15.00969 145 THR A CA 1
ATOM 1477 C C . THR A 1 165 ? 2.16900 15.92100 -19.97700 1.000 13.60163 145 THR A C 1
ATOM 1478 O O . THR A 1 165 ? 3.22800 15.53800 -19.46300 1.000 13.98852 145 THR A O 1
ATOM 1489 N N . GLU A 1 166 ? 2.11300 16.42100 -21.22400 1.000 13.20948 146 GLU A N 1
ATOM 1490 C CA . GLU A 1 166 ? 3.32800 16.53300 -22.01400 1.000 12.69100 146 GLU A CA 1
ATOM 1491 C C . GLU A 1 166 ? 4.29900 17.55800 -21.42700 1.000 12.17514 146 GLU A C 1
ATOM 1492 O O . GLU A 1 166 ? 5.50900 17.44100 -21.61100 1.000 11.85668 146 GLU A O 1
ATOM 1504 N N . ASP A 1 167 ? 3.81100 18.58600 -20.74100 1.000 12.69626 147 ASP A N 1
ATOM 1505 C CA . ASP A 1 167 ? 4.72300 19.51800 -20.08500 1.000 12.73311 147 ASP A CA 1
ATOM 1506 C C . ASP A 1 167 ? 5.49000 18.81800 -18.96600 1.000 12.89628 147 ASP A C 1
ATOM 1507 O O . ASP A 1 167 ? 6.69300 19.04200 -18.79900 1.000 12.22515 147 ASP A O 1
ATOM 1516 N N . LEU A 1 168 ? 4.80500 17.98000 -18.17800 1.000 12.89891 148 LEU A N 1
ATOM 1517 C CA . LEU A 1 168 ? 5.50600 17.19600 -17.17000 1.000 12.36990 148 LEU A CA 1
ATOM 1518 C C . LEU A 1 168 ? 6.48500 16.21300 -17.80200 1.000 11.61192 148 LEU A C 1
ATOM 1519 O O . LEU A 1 168 ? 7.59900 16.01900 -17.30000 1.000 12.66468 148 LEU A O 1
ATOM 1535 N N . VAL A 1 169 ? 6.10700 15.61500 -18.93600 1.000 11.22503 149 VAL A N 1
ATOM 1536 C CA . VAL A 1 169 ? 7.03600 14.74400 -19.65600 1.000 11.28293 149 VAL A CA 1
ATOM 1537 C C . VAL A 1 169 ? 8.28900 15.51400 -20.06800 1.000 10.89341 149 VAL A C 1
ATOM 1538 O O . VAL A 1 169 ? 9.40400 14.99500 -20.00400 1.000 11.38031 149 VAL A O 1
ATOM 1551 N N . ALA A 1 170 ? 8.12900 16.77500 -20.45800 1.000 10.96974 150 ALA A N 1
ATOM 1552 C CA . ALA A 1 170 ? 9.28000 17.59600 -20.81100 1.000 11.54086 150 ALA A CA 1
ATOM 1553 C C . ALA A 1 170 ? 10.24800 17.74500 -19.64500 1.000 10.97500 150 ALA A C 1
ATOM 1554 O O . ALA A 1 170 ? 11.46700 17.76900 -19.85300 1.000 11.26188 150 ALA A O 1
ATOM 1561 N N . LEU A 1 171 ? 9.73300 17.88300 -18.41800 1.000 10.85656 151 LEU A N 1
ATOM 1562 C CA . LEU A 1 171 ? 10.61300 17.96500 -17.25700 1.000 11.21713 151 LEU A CA 1
ATOM 1563 C C . LEU A 1 171 ? 11.35900 16.66200 -17.05300 1.000 11.43295 151 LEU A C 1
ATOM 1564 O O . LEU A 1 171 ? 12.56000 16.67100 -16.79500 1.000 11.40663 151 LEU A O 1
ATOM 1580 N N . GLN A 1 172 ? 10.68100 15.52800 -17.20600 1.000 11.65403 152 GLN A N 1
ATOM 1581 C CA . GLN A 1 172 ? 11.39900 14.26500 -17.12800 1.000 11.88037 152 GLN A CA 1
ATOM 1582 C C . GLN A 1 172 ? 12.44300 14.16600 -18.23400 1.000 11.58297 152 GLN A C 1
ATOM 1583 O O . GLN A 1 172 ? 13.58500 13.76200 -17.98700 1.000 11.50927 152 GLN A O 1
ATOM 1597 N N . ALA A 1 173 ? 12.08100 14.56300 -19.45900 1.000 10.77761 153 ALA A N 1
ATOM 1598 C CA . ALA A 1 173 ? 13.02100 14.48900 -20.57600 1.000 11.70403 153 ALA A CA 1
ATOM 1599 C C . ALA A 1 173 ? 14.22900 15.38000 -20.33500 1.000 11.25398 153 ALA A C 1
ATOM 1600 O O . ALA A 1 173 ? 15.35100 15.03800 -20.73000 1.000 11.38031 153 ALA A O 1
ATOM 1607 N N . TRP A 1 174 ? 14.01400 16.53600 -19.69700 1.000 10.42493 154 TRP A N 1
ATOM 1608 C CA . TRP A 1 174 ? 15.12200 17.41400 -19.36700 1.000 10.79077 154 TRP A CA 1
ATOM 1609 C C . TRP A 1 174 ? 16.17100 16.68500 -18.53300 1.000 11.01185 154 TRP A C 1
ATOM 1610 O O . TRP A 1 174 ? 17.36800 16.93600 -18.67700 1.000 11.17502 154 TRP A O 1
ATOM 1631 N N . THR A 1 175 ? 15.75000 15.78700 -17.65000 1.000 10.86446 155 THR A N 1
ATOM 1632 C CA . THR A 1 175 ? 16.68500 15.09500 -16.78000 1.000 12.36990 155 THR A CA 1
ATOM 1633 C C . THR A 1 175 ? 17.34000 13.88100 -17.43400 1.000 13.12263 155 THR A C 1
ATOM 1634 O O . THR A 1 175 ? 18.08900 13.15800 -16.76900 1.000 15.38342 155 THR A O 1
ATOM 1645 N N . THR A 1 176 ? 17.10600 13.66300 -18.72800 1.000 13.61479 156 THR A N 1
ATOM 1646 C CA . THR A 1 176 ? 17.81400 12.65800 -19.50600 1.000 13.29633 156 THR A CA 1
ATOM 1647 C C . THR A 1 176 ? 18.90200 13.35800 -20.32800 1.000 12.78311 156 THR A C 1
ATOM 1648 O O . THR A 1 176 ? 19.02800 14.58600 -20.32600 1.000 12.07250 156 THR A O 1
ATOM 1659 N N . ASP A 1 177 ? 19.65200 12.57100 -21.10900 1.000 12.38306 157 ASP A N 1
ATOM 1660 C CA . ASP A 1 177 ? 20.66700 13.12800 -21.97900 1.000 13.39897 157 ASP A CA 1
ATOM 1661 C C . ASP A 1 177 ? 20.07000 13.99600 -23.08300 1.000 13.08578 157 ASP A C 1
ATOM 1662 O O . ASP A 1 177 ? 20.82200 14.71200 -23.75400 1.000 14.22276 157 ASP A O 1
ATOM 1671 N N . ASP A 1 178 ? 18.74700 13.96600 -23.27900 1.000 12.92523 158 ASP A N 1
ATOM 1672 C CA . ASP A 1 178 ? 18.11100 14.85600 -24.24800 1.000 13.48846 158 ASP A CA 1
ATOM 1673 C C . ASP A 1 178 ? 18.34000 16.33100 -23.94900 1.000 13.32002 158 ASP A C 1
ATOM 1674 O O . ASP A 1 178 ? 18.11600 17.17100 -24.82000 1.000 14.01484 158 ASP A O 1
ATOM 1683 N N . TYR A 1 179 ? 18.75400 16.68100 -22.73400 1.000 12.85680 159 TYR A N 1
ATOM 1684 C CA . TYR A 1 179 ? 18.87300 18.08900 -22.36800 1.000 12.66994 159 TYR A CA 1
ATOM 1685 C C . TYR A 1 179 ? 19.79300 18.86700 -23.29000 1.000 12.60677 159 TYR A C 1
ATOM 1686 O O . TYR A 1 179 ? 19.64900 20.09000 -23.42600 1.000 11.92775 159 TYR A O 1
ATOM 1704 N N . GLU A 1 180 ? 20.76400 18.20000 -23.90000 1.000 13.23053 160 GLU A N 1
ATOM 1705 C CA . GLU A 1 180 ? 21.73200 18.90900 -24.73500 1.000 14.38067 160 GLU A CA 1
ATOM 1706 C C . 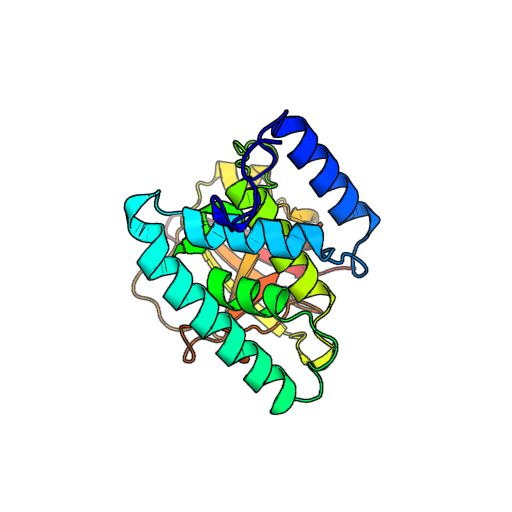GLU A 1 180 ? 21.08400 19.57600 -25.93600 1.000 13.64637 160 GLU A C 1
ATOM 1707 O O . GLU A 1 180 ? 21.63900 20.56200 -26.44200 1.000 14.80177 160 GLU A O 1
ATOM 1719 N N . VAL A 1 181 ? 19.92600 19.07800 -26.39000 1.000 12.48044 161 VAL A N 1
ATOM 1720 C CA . VAL A 1 181 ? 19.28600 19.69000 -27.54300 1.000 13.40687 161 VAL A CA 1
ATOM 1721 C C . VAL A 1 181 ? 18.62800 21.00700 -27.18500 1.000 13.73323 161 VAL A C 1
ATOM 1722 O O . VAL A 1 181 ? 18.35200 21.82200 -28.07200 1.000 13.87798 161 VAL A O 1
ATOM 1735 N N . VAL A 1 182 ? 18.36300 21.25400 -25.90600 1.000 11.55402 162 VAL A N 1
ATOM 1736 C CA . VAL A 1 182 ? 17.51100 22.37500 -25.53200 1.000 10.78550 162 VAL A CA 1
ATOM 1737 C C . VAL A 1 182 ? 18.16100 23.37300 -24.58500 1.000 10.96447 162 VAL A C 1
ATOM 1738 O O . VAL A 1 182 ? 17.73500 24.53100 -24.53700 1.000 11.41189 162 VAL A O 1
ATOM 1751 N N . GLN A 1 183 ? 19.16600 22.94600 -23.80100 1.000 11.02237 163 GLN A N 1
ATOM 1752 C CA . GLN A 1 183 ? 19.66700 23.82200 -22.74700 1.000 11.17766 163 GLN A CA 1
ATOM 1753 C C . GLN A 1 183 ? 19.99700 25.21000 -23.28400 1.000 11.40137 163 GLN A C 1
ATOM 1754 O O . GLN A 1 183 ? 19.67800 26.22400 -22.64500 1.000 12.24357 163 GLN A O 1
ATOM 1768 N N . ASP A 1 184 ? 20.64900 25.28100 -24.44300 1.000 11.59350 164 ASP A N 1
ATOM 1769 C CA . ASP A 1 184 ? 21.17600 26.53600 -24.97100 1.000 11.10659 164 ASP A CA 1
ATOM 1770 C C . ASP A 1 184 ? 20.41900 27.04600 -26.19400 1.000 12.49360 164 ASP A C 1
ATOM 1771 O O . ASP A 1 184 ? 20.89600 27.99200 -26.83900 1.000 13.20421 164 ASP A O 1
ATOM 1780 N N . VAL A 1 185 ? 19.25300 26.47500 -26.51100 1.000 11.27504 165 VAL A N 1
ATOM 1781 C CA . VAL A 1 185 ? 18.64300 26.75000 -27.81100 1.000 13.04630 165 VAL A CA 1
ATOM 1782 C C . VAL A 1 185 ? 18.19300 28.20000 -27.95300 1.000 13.39108 165 VAL A C 1
ATOM 1783 O O . VAL A 1 185 ? 18.08900 28.68800 -29.08700 1.000 13.48846 165 VAL A O 1
ATOM 1796 N N . LEU A 1 186 ? 17.94700 28.92600 -26.85400 1.000 13.72796 166 LEU A N 1
ATOM 1797 C CA . LEU A 1 186 ? 17.58600 30.33700 -26.94300 1.000 15.21761 166 LEU A CA 1
ATOM 1798 C C . LEU A 1 186 ? 18.76700 31.27600 -26.70900 1.000 15.96507 166 LEU A C 1
ATOM 1799 O O . LEU A 1 186 ? 18.57300 32.49400 -26.69800 1.000 18.05216 166 LEU A O 1
ATOM 1815 N N . GLU A 1 187 ? 19.97900 30.75100 -26.53100 1.000 15.27288 167 GLU A N 1
ATOM 1816 C CA . GLU A 1 187 ? 21.15200 31.60900 -26.45600 1.000 16.13088 167 GLU A CA 1
ATOM 1817 C C . GLU A 1 187 ? 21.30500 32.37600 -27.75800 1.000 18.71014 167 GLU A C 1
ATOM 1818 O O . GLU A 1 187 ? 21.02700 31.86000 -28.83700 1.000 17.77845 167 GLU A O 1
ATOM 1830 N N . LYS A 1 188 ? 21.79200 33.61000 -27.65400 1.000 20.45508 168 LYS A N 1
ATOM 1831 C CA . LYS A 1 188 ? 21.85800 34.47000 -28.83500 1.000 24.08973 168 LYS A CA 1
ATOM 1832 C C . LYS A 1 188 ? 22.66900 33.82900 -29.95700 1.000 24.76613 168 LYS A C 1
ATOM 1833 O O . LYS A 1 188 ? 22.28000 33.89800 -31.13400 1.000 27.27695 168 LYS A O 1
ATOM 1852 N N . GLU A 1 189 ? 23.81100 33.22800 -29.62400 1.000 24.63716 169 GLU A N 1
ATOM 1853 C CA . GLU A 1 189 ? 24.73300 32.70600 -30.62400 1.000 28.27707 169 GLU A CA 1
ATOM 1854 C C . GLU A 1 189 ? 24.52000 31.23300 -30.94700 1.000 26.79795 169 GLU A C 1
ATOM 1855 O O . GLU A 1 189 ? 25.25300 30.68700 -31.78300 1.000 29.44037 169 GLU A O 1
ATOM 1867 N N . ALA A 1 190 ? 23.54000 30.57200 -30.33300 1.000 20.67616 170 ALA A N 1
ATOM 1868 C CA . ALA A 1 190 ? 23.29700 29.16800 -30.62500 1.000 21.05516 170 ALA A CA 1
ATOM 1869 C C . ALA A 1 190 ? 22.66600 28.98900 -31.99400 1.000 20.78407 170 ALA A C 1
ATOM 1870 O O . ALA A 1 190 ? 21.93700 29.85000 -32.47900 1.000 22.31583 170 ALA A O 1
ATOM 1877 N N . ARG A 1 191 ? 22.96700 27.84700 -32.60900 1.000 20.03398 171 ARG A N 1
ATOM 1878 C CA . ARG A 1 191 ? 22.32100 27.44300 -33.85700 1.000 24.23975 171 ARG A CA 1
ATOM 1879 C C . ARG A 1 191 ? 21.03900 26.72600 -33.47800 1.000 22.99749 171 ARG A C 1
ATOM 1880 O O . ARG A 1 191 ? 21.10600 25.64800 -32.87100 1.000 25.06880 171 ARG A O 1
ATOM 1901 N N . PRO A 1 192 ? 19.85300 27.27600 -33.75300 1.000 23.10540 172 PRO A N 1
ATOM 1902 C CA . PRO A 1 192 ? 18.63400 26.62600 -33.27200 1.000 21.86841 172 PRO A CA 1
ATOM 1903 C C . PRO A 1 192 ? 18.30700 25.39200 -34.09400 1.000 21.68681 172 PRO A C 1
ATOM 1904 O O . PRO A 1 192 ? 18.70700 25.25100 -35.25500 1.000 22.65272 172 PRO A O 1
ATOM 1915 N N . THR A 1 193 ? 17.62000 24.46400 -33.44900 1.000 19.06018 173 THR A N 1
ATOM 1916 C CA . THR A 1 193 ? 17.03300 23.33400 -34.14700 1.000 18.55486 173 THR A CA 1
ATOM 1917 C C . THR A 1 193 ? 15.54500 23.30300 -33.85800 1.000 16.61515 173 THR A C 1
ATOM 1918 O O . THR A 1 193 ? 15.08000 23.78100 -32.82300 1.000 15.32552 173 THR A O 1
ATOM 1929 N N . ALA A 1 194 ? 14.79600 22.72100 -34.79000 1.000 15.45975 174 ALA A N 1
ATOM 1930 C CA . ALA A 1 194 ? 13.37100 22.51800 -34.54600 1.000 15.25446 174 ALA A CA 1
ATOM 1931 C C . ALA A 1 194 ? 13.13400 21.68000 -33.30100 1.000 14.93863 174 ALA A C 1
ATOM 1932 O O . ALA A 1 194 ? 12.21700 21.95500 -32.52000 1.000 14.35698 174 ALA A O 1
ATOM 1939 N N . HIS A 1 195 ? 13.94000 20.63400 -33.11200 1.000 14.29119 175 HIS A N 1
ATOM 1940 C CA . HIS A 1 195 ? 13.75800 19.77600 -31.94200 1.000 13.79902 175 HIS A CA 1
ATOM 1941 C C . HIS A 1 195 ? 13.95000 20.55900 -30.64600 1.000 14.08590 175 HIS A C 1
ATOM 1942 O O . HIS A 1 195 ? 13.17000 20.43100 -29.68800 1.000 13.64637 175 HIS A O 1
ATOM 1956 N N . GLY A 1 196 ? 15.01100 21.35300 -30.58700 1.000 13.82797 176 GLY A N 1
ATOM 1957 C CA . GLY A 1 196 ? 15.27700 22.14000 -29.39900 1.000 13.04367 176 GLY A CA 1
ATOM 1958 C C . GLY A 1 196 ? 14.17900 23.13900 -29.10300 1.000 13.11999 176 GLY A C 1
ATOM 1959 O O . GLY A 1 196 ? 13.79300 23.32400 -27.95200 1.000 12.05934 176 GLY A O 1
ATOM 1963 N N . LEU A 1 197 ? 13.68700 23.82500 -30.13200 1.000 12.60677 177 LEU A N 1
ATOM 1964 C CA . LEU A 1 197 ? 12.63800 24.81600 -29.90700 1.000 13.23053 177 LEU A CA 1
ATOM 1965 C C . LEU A 1 197 ? 11.36200 24.15800 -29.40000 1.000 13.36213 177 LEU A C 1
ATOM 1966 O O . LEU A 1 197 ? 10.68000 24.69300 -28.52200 1.000 12.83575 177 LEU A O 1
ATOM 1982 N N . ALA A 1 198 ? 11.02400 22.98200 -29.93400 1.000 13.41740 178 ALA A N 1
ATOM 1983 C CA . ALA A 1 198 ? 9.83300 22.27300 -29.49100 1.000 14.16222 178 ALA A CA 1
ATOM 1984 C C . ALA A 1 198 ? 9.97800 21.81400 -28.04200 1.000 14.36751 178 ALA A C 1
ATOM 1985 O O . ALA A 1 198 ? 9.05400 21.96100 -27.24600 1.000 15.30447 178 ALA A O 1
ATOM 1992 N N . PHE A 1 199 ? 11.13400 21.25300 -27.68300 1.000 12.74890 179 PHE A N 1
ATOM 1993 C CA . PHE A 1 199 ? 11.41200 20.90700 -26.29600 1.000 12.40938 179 PHE A CA 1
ATOM 1994 C C . PHE A 1 199 ? 11.26400 22.14000 -25.39900 1.000 11.63561 179 PHE A C 1
ATOM 1995 O O . PHE A 1 199 ? 10.66400 22.08900 -24.31600 1.000 11.64087 179 PHE A O 1
ATOM 2012 N N . ALA A 1 200 ? 11.85700 23.26200 -25.82200 1.000 11.34083 180 ALA A N 1
ATOM 2013 C CA . ALA A 1 200 ? 11.90500 24.45300 -24.97700 1.000 12.30937 180 ALA A CA 1
ATOM 2014 C C . ALA A 1 200 ? 10.51100 24.91800 -24.59100 1.000 12.05934 180 ALA A C 1
ATOM 2015 O O . ALA A 1 200 ? 10.27400 25.29800 -23.43600 1.000 11.90932 180 ALA A O 1
ATOM 2022 N N . LYS A 1 201 ? 9.56800 24.91200 -25.54100 1.000 11.29083 181 LYS A N 1
ATOM 2023 C CA . LYS A 1 201 ? 8.23900 25.43100 -25.24000 1.000 12.01460 181 LYS A CA 1
ATOM 2024 C C . LYS A 1 201 ? 7.58100 24.64000 -24.12400 1.000 12.64362 181 LYS A C 1
ATOM 2025 O O . LYS A 1 201 ? 6.92200 25.21000 -23.25600 1.000 12.77522 181 LYS A O 1
ATOM 2044 N N . CYS A 1 202 ? 7.72600 23.33100 -24.13800 1.000 12.06724 182 CYS A N 1
ATOM 2045 C CA . CYS A 1 202 ? 7.07500 22.51300 -23.12400 1.000 11.81194 182 CYS A CA 1
ATOM 2046 C C . CYS A 1 202 ? 7.79700 22.56300 -21.78200 1.000 11.85142 182 CYS A C 1
ATOM 2047 O O . CYS A 1 202 ? 7.13700 22.54600 -20.73800 1.000 12.00144 182 CYS A O 1
ATOM 2055 N N . ILE A 1 203 ? 9.12200 22.67800 -21.76700 1.000 10.82235 183 ILE A N 1
ATOM 2056 C CA . ILE A 1 203 ? 9.80800 22.83600 -20.48700 1.000 10.59601 183 ILE A CA 1
ATOM 2057 C C . ILE A 1 203 ? 9.45100 24.17300 -19.85800 1.000 11.59086 183 ILE A C 1
ATOM 2058 O O . ILE A 1 203 ? 9.15400 24.25600 -18.66800 1.000 11.57507 183 ILE A O 1
ATOM 2074 N N . ILE A 1 204 ? 9.47500 25.25000 -20.64300 1.000 12.00407 184 ILE A N 1
ATOM 2075 C CA . ILE A 1 204 ? 9.14800 26.56800 -20.10800 1.000 12.37517 184 ILE A CA 1
ATOM 2076 C C . ILE A 1 204 ? 7.72400 26.57900 -19.58600 1.000 12.69889 184 ILE A C 1
ATOM 2077 O O . ILE A 1 204 ? 7.45300 27.10800 -18.50900 1.000 12.89102 184 ILE A O 1
ATOM 2093 N N . SER A 1 205 ? 6.79800 26.00900 -20.35100 1.000 11.97512 185 SER A N 1
ATOM 2094 C CA . SER A 1 205 ? 5.40900 25.90900 -19.92700 1.000 12.39886 185 SER A CA 1
ATOM 2095 C C . SER A 1 205 ? 5.29400 25.16400 -18.61300 1.000 12.14093 185 SER A C 1
ATOM 2096 O O . SER A 1 205 ? 4.56200 25.59200 -17.71600 1.000 12.62520 185 SER A O 1
ATOM 2104 N N . ALA A 1 206 ? 6.00200 24.04000 -18.48500 1.000 11.18818 186 ALA A N 1
ATOM 2105 C CA . ALA A 1 206 ? 5.95800 23.27200 -17.24800 1.000 11.90143 186 ALA A CA 1
ATOM 2106 C C . ALA A 1 206 ? 6.45400 24.10400 -16.07600 1.000 12.86996 186 ALA A C 1
ATOM 2107 O O . ALA A 1 206 ? 5.86200 24.09400 -14.99000 1.000 13.80429 186 ALA A O 1
ATOM 2114 N N . LEU A 1 207 ? 7.57700 24.79800 -16.26100 1.000 12.83838 187 LEU A N 1
ATOM 2115 C CA . LEU A 1 207 ? 8.17500 25.53600 -15.15400 1.000 12.11198 187 LEU A CA 1
ATOM 2116 C C . LEU A 1 207 ? 7.29200 26.67400 -14.68700 1.000 13.73586 187 LEU A C 1
ATOM 2117 O O . LEU A 1 207 ? 7.25500 26.97300 -13.48100 1.000 15.11760 187 LEU A O 1
ATOM 2133 N N . HIS A 1 208 ? 6.56300 27.31000 -15.59700 1.000 13.85429 188 HIS A N 1
ATOM 2134 C CA . HIS A 1 208 ? 5.71100 28.41400 -15.20100 1.000 15.61766 188 HIS A CA 1
ATOM 2135 C C . HIS A 1 208 ? 4.31400 27.97700 -14.79700 1.000 17.40735 188 HIS A C 1
ATOM 2136 O O . HIS A 1 208 ? 3.57300 28.78800 -14.23400 1.000 20.65248 188 HIS A O 1
ATOM 2150 N N . SER A 1 209 ? 3.94200 26.72200 -15.03700 1.000 16.32564 189 SER A N 1
ATOM 2151 C CA . SER A 1 209 ? 2.62900 26.25900 -14.63200 1.000 17.33103 189 SER A CA 1
ATOM 2152 C C . SER A 1 209 ? 2.66600 25.43700 -13.34800 1.000 16.59146 189 SER A C 1
ATOM 2153 O O . SER A 1 209 ? 1.62000 25.30200 -12.70200 1.000 16.55988 189 SER A O 1
ATOM 2161 N N . LEU A 1 210 ? 3.83600 24.92600 -12.93300 1.000 15.96770 190 LEU A N 1
ATOM 2162 C CA . LEU A 1 210 ? 3.92800 24.23300 -11.65100 1.000 15.50449 190 LEU A CA 1
ATOM 2163 C C . LEU A 1 210 ? 3.41300 25.14400 -10.54400 1.000 16.02034 190 LEU A C 1
ATOM 2164 O O . LEU A 1 210 ? 3.71800 26.34300 -10.54000 1.000 15.90454 190 LEU A O 1
ATOM 2180 N N . PRO A 1 211 ? 2.65700 24.62200 -9.58300 1.000 16.72569 191 PRO A N 1
ATOM 2181 C CA . PRO A 1 211 ? 2.17800 25.48100 -8.49600 1.000 19.08124 191 PRO A CA 1
ATOM 2182 C C . PRO A 1 211 ? 3.31600 25.96000 -7.60400 1.000 18.37062 191 PRO A C 1
ATOM 2183 O O . PRO A 1 211 ? 4.42800 25.41300 -7.59500 1.000 16.67832 191 PRO A O 1
ATOM 2194 N N . GLU A 1 212 ? 3.00500 27.00900 -6.83100 1.000 20.02345 192 GLU A N 1
ATOM 2195 C CA . GLU A 1 212 ? 4.03900 27.73000 -6.09900 1.000 22.47638 192 GLU A CA 1
ATOM 2196 C C . GLU A 1 212 ? 4.70000 26.87700 -5.02300 1.000 20.13136 192 GLU A C 1
ATOM 2197 O O . GLU A 1 212 ? 5.84800 27.14900 -4.64300 1.000 19.17598 192 GLU A O 1
ATOM 2209 N N . GLU A 1 213 ? 4.05200 25.81900 -4.55100 1.000 19.93397 193 GLU A N 1
ATOM 2210 C CA . GLU A 1 213 ? 4.72200 24.96500 -3.57600 1.000 21.19465 193 GLU A CA 1
ATOM 2211 C C . GLU A 1 213 ? 5.93300 24.24200 -4.15800 1.000 19.74710 193 GLU A C 1
ATOM 2212 O O . GLU A 1 213 ? 6.74100 23.71600 -3.38900 1.000 21.13148 193 GLU A O 1
ATOM 2224 N N . TYR A 1 214 ? 6.08300 24.20700 -5.48900 1.000 16.46776 194 TYR A N 1
ATOM 2225 C CA . TYR A 1 214 ? 7.26400 23.64500 -6.11700 1.000 15.67030 194 TYR A CA 1
ATOM 2226 C C . TYR A 1 214 ? 8.41600 24.63600 -6.21000 1.000 14.82283 194 TYR A C 1
ATOM 2227 O O . TYR A 1 214 ? 9.52600 24.22800 -6.55600 1.000 15.61240 194 TYR A O 1
ATOM 2245 N N . SER A 1 215 ? 8.20300 25.90400 -5.87100 1.000 14.83599 195 SER A N 1
ATOM 2246 C CA . SER A 1 215 ? 9.30300 26.86300 -5.84400 1.000 17.85477 195 SER A CA 1
ATOM 2247 C C . SER A 1 215 ? 10.22100 26.57500 -4.67200 1.000 17.80477 195 SER A C 1
ATOM 2248 O O . SER A 1 215 ? 9.76500 26.24900 -3.57200 1.000 19.27600 195 SER A O 1
ATOM 2256 N N . TYR A 1 216 ? 11.51200 26.74700 -4.90100 1.000 16.64673 196 TYR A N 1
ATOM 2257 C CA . TYR A 1 216 ? 12.52300 26.60200 -3.86500 1.000 14.69387 196 TYR A CA 1
ATOM 2258 C C . TYR A 1 216 ? 13.02300 27.97500 -3.45000 1.000 14.81757 196 TYR A C 1
ATOM 2259 O O . TYR A 1 216 ? 13.44600 28.76800 -4.30200 1.000 16.03613 196 TYR A O 1
ATOM 2277 N N . GLN A 1 217 ? 12.97600 28.25600 -2.14600 1.000 14.65176 197 GLN A N 1
ATOM 2278 C CA . GLN A 1 217 ? 13.53700 29.46900 -1.58300 1.000 15.29920 197 GLN A CA 1
ATOM 2279 C C . GLN A 1 217 ? 14.79400 29.07500 -0.82300 1.000 14.47542 197 GLN A C 1
ATOM 2280 O O . GLN A 1 217 ? 14.72200 28.45500 0.24200 1.000 15.59134 197 GLN A O 1
ATOM 2294 N N . GLY A 1 218 ? 15.93900 29.43800 -1.36300 1.000 13.94904 198 GLY A N 1
ATOM 2295 C CA . GLY A 1 218 ? 17.20700 29.06500 -0.76800 1.000 12.95682 198 GLY A CA 1
ATOM 2296 C C . GLY A 1 218 ? 18.29500 29.20500 -1.80300 1.000 12.43307 198 GLY A C 1
ATOM 2297 O O . GLY A 1 218 ? 18.04300 29.56600 -2.94800 1.000 12.99630 198 GLY A O 1
ATOM 2301 N N . THR A 1 219 ? 19.51300 28.91700 -1.37800 1.000 11.79615 199 THR A N 1
ATOM 2302 C CA . THR A 1 219 ? 20.68000 29.00100 -2.23900 1.000 11.31188 199 THR A CA 1
ATOM 2303 C C . THR A 1 219 ? 20.84500 27.67200 -2.95700 1.000 12.10408 199 THR A C 1
ATOM 2304 O O . THR A 1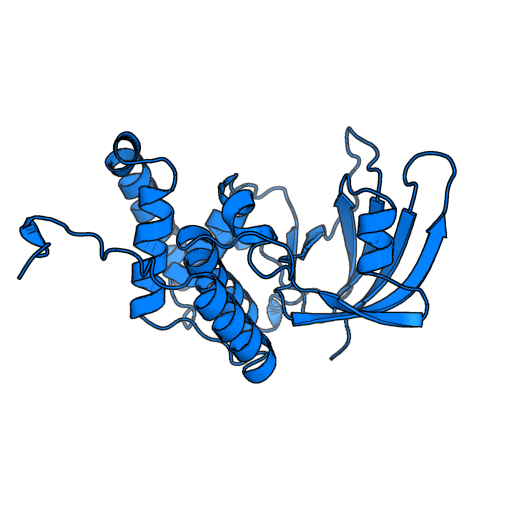 219 ? 20.84400 26.61300 -2.32200 1.000 11.89090 199 THR A O 1
ATOM 2315 N N . VAL A 1 220 ? 21.00300 27.72700 -4.28300 1.000 10.39598 200 VAL A N 1
ATOM 2316 C CA . VAL A 1 220 ? 21.16400 26.51600 -5.07700 1.000 10.10384 200 VAL A CA 1
ATOM 2317 C C . VAL A 1 220 ? 22.51700 26.56300 -5.78900 1.000 9.76696 200 VAL A C 1
ATOM 2318 O O . VAL A 1 220 ? 23.05700 27.63500 -6.06800 1.000 10.30124 200 VAL A O 1
ATOM 2331 N N . PHE A 1 221 ? 23.06100 25.37800 -6.07400 1.000 9.33533 201 PHE A N 1
ATOM 2332 C CA . PHE A 1 221 ? 24.45800 25.21500 -6.43500 1.000 9.34059 201 PHE A CA 1
ATOM 2333 C C . PHE A 1 221 ? 24.58000 24.61800 -7.82700 1.000 9.73538 201 PHE A C 1
ATOM 2334 O O . PHE A 1 221 ? 23.86500 23.67400 -8.17300 1.000 9.88540 201 PHE A O 1
ATOM 2351 N N . THR A 1 222 ? 25.51200 25.17000 -8.59600 1.000 8.95897 202 THR A N 1
ATOM 2352 C CA . THR A 1 222 ? 25.78000 24.73400 -9.95100 1.000 8.84317 202 THR A CA 1
ATOM 2353 C C . THR A 1 222 ? 27.27700 24.71200 -10.20700 1.000 9.83802 202 THR A C 1
ATOM 2354 O O . THR A 1 222 ? 28.02200 25.56300 -9.72500 1.000 10.87762 202 THR A O 1
ATOM 2365 N N . GLY A 1 223 ? 27.69800 23.75500 -11.02000 1.000 10.34598 203 GLY A N 1
ATOM 2366 C CA . GLY A 1 223 ? 29.04200 23.75000 -11.56200 1.000 9.97488 203 GLY A CA 1
ATOM 2367 C C . GLY A 1 223 ? 28.99400 23.38300 -13.03000 1.000 10.09332 203 GLY A C 1
ATOM 2368 O O . GLY A 1 223 ? 28.31000 22.41700 -13.37500 1.000 10.58285 203 GLY A O 1
ATOM 2372 N N . GLU A 1 224 ? 29.74900 24.10300 -13.87500 1.000 9.53799 204 GLU A N 1
ATOM 2373 C CA . GLU A 1 224 ? 29.82000 23.81200 -15.30300 1.000 11.09607 204 GLU A CA 1
ATOM 2374 C C . GLU A 1 224 ? 31.23500 24.07100 -15.77700 1.000 11.51454 204 GLU A C 1
ATOM 2375 O O . GLU A 1 224 ? 31.95200 24.87300 -15.18600 1.000 12.66994 204 GLU A O 1
ATOM 2387 N N . ASP A 1 225 ? 31.62000 23.42700 -16.86400 1.000 13.75165 205 ASP A N 1
ATOM 2388 C CA . ASP A 1 225 ? 32.96000 23.66900 -17.41100 1.000 16.49671 205 ASP A CA 1
ATOM 2389 C C . ASP A 1 225 ? 32.86200 24.65400 -18.57600 1.000 15.88348 205 ASP A C 1
ATOM 2390 O O . ASP A 1 225 ? 32.99300 24.30400 -19.74700 1.000 18.49432 205 ASP A O 1
ATOM 2399 N N . GLN A 1 226 ? 32.67900 25.91100 -18.23600 1.000 13.49636 206 GLN A N 1
ATOM 2400 C CA . GLN A 1 226 ? 32.61400 27.01500 -19.18200 1.000 13.30686 206 GLN A CA 1
ATOM 2401 C C . GLN A 1 226 ? 33.91100 27.81500 -19.13600 1.000 13.83324 206 GLN A C 1
ATOM 2402 O O . GLN A 1 226 ? 34.63400 27.81100 -18.13300 1.000 14.11222 206 GLN A O 1
ATOM 2416 N N . LEU A 1 227 ? 34.19700 28.49900 -20.23300 1.000 13.77007 207 LEU A N 1
ATOM 2417 C CA . LEU A 1 227 ? 35.40800 29.28600 -20.36100 1.000 14.67281 207 LEU A CA 1
ATOM 2418 C C . LEU A 1 227 ? 35.23600 30.65900 -19.72500 1.000 14.61491 207 LEU A C 1
ATOM 2419 O O . LEU A 1 227 ? 34.11000 31.14400 -19.54600 1.000 13.56742 207 LEU A O 1
ATOM 2435 N N . PRO A 1 228 ? 36.34600 31.31700 -19.39600 1.000 15.12550 208 PRO A N 1
ATOM 2436 C CA . PRO A 1 228 ? 36.23200 32.64500 -18.77600 1.000 15.16234 208 PRO A CA 1
ATOM 2437 C C . PRO A 1 228 ? 35.48700 33.65500 -19.63100 1.000 15.47817 208 PRO A C 1
ATOM 2438 O O . PRO A 1 228 ? 34.69500 34.43200 -19.08400 1.000 15.07812 208 PRO A O 1
ATOM 2449 N N . ASP A 1 229 ? 35.70100 33.67200 -20.95400 1.000 16.12825 209 ASP A N 1
ATOM 2450 C CA . ASP A 1 229 ? 34.98700 34.64500 -21.77900 1.000 17.88372 209 ASP A CA 1
ATOM 2451 C C . ASP A 1 229 ? 33.49400 34.33800 -21.84400 1.000 15.65714 209 ASP A C 1
ATOM 2452 O O . ASP A 1 229 ? 32.67300 35.25300 -21.98200 1.000 15.82032 209 ASP A O 1
ATOM 2461 N N . TRP A 1 230 ? 33.12800 33.06000 -21.75400 1.000 13.16210 210 TRP A N 1
ATOM 2462 C CA . TRP A 1 230 ? 31.72000 32.69100 -21.68000 1.000 12.57519 210 TRP A CA 1
ATOM 2463 C C . TRP A 1 230 ? 31.08000 33.32900 -20.46500 1.000 12.94629 210 TRP A C 1
ATOM 2464 O O . TRP A 1 230 ? 29.97700 33.87800 -20.55300 1.000 13.04893 210 TRP A O 1
ATOM 2485 N N . VAL A 1 231 ? 31.78300 33.31300 -19.33200 1.000 12.54887 211 VAL A N 1
ATOM 2486 C CA . VAL A 1 231 ? 31.24100 33.91200 -18.13200 1.000 13.83850 211 VAL A CA 1
ATOM 2487 C C . VAL A 1 231 ? 31.10900 35.41400 -18.30400 1.000 13.97799 211 VAL A C 1
ATOM 2488 O O . VAL A 1 231 ? 30.05500 35.99000 -18.01600 1.000 14.52016 211 VAL A O 1
ATOM 2501 N N . SER A 1 232 ? 32.17800 36.08100 -18.74800 1.000 14.73071 212 SER A N 1
ATOM 2502 C CA . SER A 1 232 ? 32.12800 37.54200 -18.77000 1.000 16.80201 212 SER A CA 1
ATOM 2503 C C . SER A 1 232 ? 31.17200 38.08200 -19.83000 1.000 17.00730 212 SER A C 1
ATOM 2504 O O . SER A 1 232 ? 30.68400 39.21300 -19.67300 1.000 18.78383 212 SER A O 1
ATOM 2512 N N . GLU A 1 233 ? 30.86700 37.29900 -20.87400 1.000 15.87032 213 GLU A N 1
ATOM 2513 C CA . GLU A 1 233 ? 29.83600 37.71600 -21.81600 1.000 17.90215 213 GLU A CA 1
ATOM 2514 C C . GLU A 1 233 ? 28.44200 37.68300 -21.20400 1.000 18.59170 213 GLU A C 1
ATOM 2515 O O . GLU A 1 233 ? 27.53600 38.35100 -21.71700 1.000 22.94749 213 GLU A O 1
ATOM 2527 N N . ARG A 1 234 ? 28.24000 36.91700 -20.13200 1.000 15.68609 214 ARG A N 1
ATOM 2528 C CA . ARG A 1 234 ? 26.90900 36.69400 -19.59000 1.000 13.95430 214 ARG A CA 1
ATOM 2529 C C . ARG A 1 234 ? 26.69400 37.24900 -18.19300 1.000 14.82546 214 ARG A C 1
ATOM 2530 O O . ARG A 1 234 ? 25.54000 37.54200 -17.85000 1.000 16.10719 214 ARG A O 1
ATOM 2551 N N . TYR A 1 235 ? 27.75900 37.40200 -17.39600 1.000 14.08853 215 TYR A N 1
ATOM 2552 C CA . TYR A 1 235 ? 27.64700 37.79700 -15.99100 1.000 14.52543 215 TYR A CA 1
ATOM 2553 C C . TYR A 1 235 ? 28.63800 38.90900 -15.71600 1.000 16.67042 215 TYR A C 1
ATOM 2554 O O . TYR A 1 235 ? 29.80600 38.80200 -16.09700 1.000 17.02309 215 TYR A O 1
ATOM 2572 N N . GLN A 1 236 ? 28.17900 39.96500 -15.04400 1.000 18.34430 216 GLN A N 1
ATOM 2573 C CA . GLN A 1 236 ? 29.06300 41.02000 -14.58200 1.000 19.24704 216 GLN A CA 1
ATOM 2574 C C . GLN A 1 236 ? 28.63700 41.42200 -13.18200 1.000 19.38127 216 GLN A C 1
ATOM 2575 O O . GLN A 1 236 ? 27.44300 41.57000 -12.92200 1.000 18.24429 216 GLN A O 1
ATOM 2589 N N . GLU A 1 237 ? 29.61100 41.59000 -12.29400 1.000 19.87607 217 GLU A N 1
ATOM 2590 C CA . GLU A 1 237 ? 29.33700 42.03300 -10.92700 1.000 23.67915 217 GLU A CA 1
ATOM 2591 C C . GLU A 1 237 ? 28.52900 43.32100 -10.93400 1.000 23.01329 217 GLU A C 1
ATOM 2592 O O . GLU A 1 237 ? 28.84500 44.25200 -11.67800 1.000 23.36070 217 GLU A O 1
ATOM 2604 N N . ARG A 1 238 ? 27.47400 43.35100 -10.12200 1.000 21.91579 218 ARG A N 1
ATOM 2605 C CA . ARG A 1 238 ? 26.58900 44.49600 -9.92300 1.000 25.21618 218 ARG A CA 1
ATOM 2606 C C . ARG A 1 238 ? 25.60900 44.69800 -11.07200 1.000 25.02668 218 ARG A C 1
ATOM 2607 O O . ARG A 1 238 ? 24.83300 45.66200 -11.05700 1.000 29.05612 218 ARG A O 1
ATOM 2628 N N . SER A 1 239 ? 25.59300 43.80600 -12.05700 1.000 20.69459 219 SER A N 1
ATOM 2629 C CA . SER A 1 239 ? 24.66700 43.86700 -13.17400 1.000 21.66839 219 SER A CA 1
ATOM 2630 C C . SER A 1 239 ? 23.68800 42.70400 -13.11500 1.000 18.82594 219 SER A C 1
ATOM 2631 O O . SER A 1 239 ? 23.94600 41.66900 -12.49200 1.000 19.76026 219 SER A O 1
ATOM 2639 N N . ILE A 1 240 ? 22.56600 42.89700 -13.79300 1.000 18.24166 220 ILE A N 1
ATOM 2640 C CA . ILE A 1 240 ? 21.51000 41.89600 -13.90900 1.000 18.13902 220 ILE A CA 1
ATOM 2641 C C . ILE A 1 240 ? 21.76800 41.06300 -15.15500 1.000 17.09152 220 ILE A C 1
ATOM 2642 O O . ILE A 1 240 ? 21.92800 41.60100 -16.26500 1.000 18.78646 220 ILE A O 1
ATOM 2658 N N . THR A 1 241 ? 21.79700 39.74600 -14.97600 1.000 14.88336 221 THR A N 1
ATOM 2659 C CA . THR A 1 241 ? 21.84800 38.78900 -16.06600 1.000 14.73071 221 THR A CA 1
ATOM 2660 C C . THR A 1 241 ? 20.43600 38.32000 -16.35600 1.000 14.52806 221 THR A C 1
ATOM 2661 O O . THR A 1 241 ? 19.76100 37.78200 -15.47400 1.000 14.77019 221 THR A O 1
ATOM 2672 N N . THR A 1 242 ? 19.99300 38.51700 -17.59500 1.000 14.38067 222 THR A N 1
ATOM 2673 C CA . THR A 1 242 ? 18.78300 37.87300 -18.09100 1.000 15.33079 222 THR A CA 1
ATOM 2674 C C . THR A 1 242 ? 19.24200 36.59800 -18.78500 1.000 14.72545 222 THR A C 1
ATOM 2675 O O . THR A 1 242 ? 19.79900 36.64100 -19.87800 1.000 15.29131 222 THR A O 1
ATOM 2686 N N . ASP A 1 243 ? 19.08000 35.47200 -18.10900 1.000 13.50951 223 ASP A N 1
ATOM 2687 C CA . ASP A 1 243 ? 19.61800 34.20200 -18.56700 1.000 14.10169 223 ASP A CA 1
ATOM 2688 C C . ASP A 1 243 ? 18.77400 33.67700 -19.72200 1.000 14.57806 223 ASP A C 1
ATOM 2689 O O . ASP A 1 243 ? 17.54400 33.61900 -19.62500 1.000 16.47040 223 ASP A O 1
ATOM 2698 N N . ARG A 1 244 ? 19.42200 33.36300 -20.83400 1.000 13.73586 224 ARG A N 1
ATOM 2699 C CA . ARG A 1 244 ? 18.72700 32.76700 -21.97000 1.000 13.72270 224 ARG A CA 1
ATOM 2700 C C . ARG A 1 244 ? 18.81300 31.25000 -21.97500 1.000 13.22264 224 ARG A C 1
ATOM 2701 O O . ARG A 1 244 ? 18.24900 30.61000 -22.87400 1.000 13.72533 224 ARG A O 1
ATOM 2722 N N . ARG A 1 245 ? 19.50600 30.67400 -20.99800 1.000 12.34622 225 ARG A N 1
ATOM 2723 C CA . ARG A 1 245 ? 19.63800 29.23300 -20.86000 1.000 12.13303 225 ARG A CA 1
ATOM 2724 C C . ARG A 1 245 ? 18.58700 28.65900 -19.92500 1.000 11.86195 225 ARG A C 1
ATOM 2725 O O . ARG A 1 245 ? 18.01400 29.36000 -19.08000 1.000 12.16725 225 ARG A O 1
ATOM 2746 N N . PHE A 1 246 ? 18.34800 27.35600 -20.08600 1.000 11.52770 226 PHE A N 1
ATOM 2747 C CA . PHE A 1 246 ? 17.79200 26.51700 -19.02900 1.000 11.23293 226 PHE A CA 1
ATOM 2748 C C . PHE A 1 246 ? 18.90800 26.28600 -18.02400 1.000 11.73562 226 PHE A C 1
ATOM 2749 O O . PHE A 1 246 ? 19.83900 25.51600 -18.26500 1.000 12.60677 226 PHE A O 1
ATOM 2766 N N . PHE A 1 247 ? 18.83400 26.96800 -16.89300 1.000 10.84341 227 PHE A N 1
ATOM 2767 C CA . PHE A 1 247 ? 19.90900 26.96300 -15.91200 1.000 10.90394 227 PHE A CA 1
ATOM 2768 C C . PHE A 1 247 ? 19.55700 26.01600 -14.77200 1.000 10.49336 227 PHE A C 1
ATOM 2769 O O . PHE A 1 247 ? 18.54000 26.19900 -14.08700 1.000 10.87236 227 PHE A O 1
ATOM 2786 N N . ALA A 1 248 ? 20.34600 24.97100 -14.61900 1.000 10.72234 228 ALA A N 1
ATOM 2787 C CA . ALA A 1 248 ? 20.10000 23.96100 -13.60500 1.000 10.78024 228 ALA A CA 1
ATOM 2788 C C . ALA A 1 248 ? 21.01000 24.13600 -12.40300 1.000 9.95119 228 ALA A C 1
ATOM 2789 O O . ALA A 1 248 ? 22.15500 24.58700 -12.50100 1.000 10.15385 228 ALA A O 1
ATOM 2796 N N . ALA A 1 249 ? 20.47200 23.76700 -11.25400 1.000 9.35375 229 ALA A N 1
ATOM 2797 C CA . ALA A 1 249 ? 21.18600 23.82400 -9.99200 1.000 10.21175 229 ALA A CA 1
ATOM 2798 C C . ALA A 1 249 ? 20.70700 22.70000 -9.09500 1.000 10.53284 229 ALA A C 1
ATOM 2799 O O . ALA A 1 249 ? 19.76500 21.99600 -9.40200 1.000 11.65403 229 ALA A O 1
ATOM 2806 N N . SER A 1 250 ? 21.37500 22.53700 -7.96100 1.000 10.12753 230 SER A N 1
ATOM 2807 C CA . SER A 1 250 ? 21.03700 21.52500 -6.97100 1.000 10.52495 230 SER A CA 1
ATOM 2808 C C . SER A 1 250 ? 20.75800 22.19600 -5.62700 1.000 10.19859 230 SER A C 1
ATOM 2809 O O . SER A 1 250 ? 21.44100 23.14800 -5.24300 1.000 11.72246 230 SER A O 1
ATOM 2817 N N . GLU A 1 251 ? 19.73300 21.68200 -4.92700 1.000 10.54337 231 GLU A N 1
ATOM 2818 C CA . GLU A 1 251 ? 19.44600 22.15400 -3.57600 1.000 10.73287 231 GLU A CA 1
ATOM 2819 C C . GLU A 1 251 ? 20.57400 21.79600 -2.62600 1.000 11.11186 231 GLU A C 1
ATOM 2820 O O . GLU A 1 251 ? 20.77900 22.47100 -1.61000 1.000 11.05133 231 GLU A O 1
ATOM 2832 N N . THR A 1 252 ? 21.29400 20.72000 -2.91900 1.000 10.45125 232 THR A N 1
ATOM 2833 C CA . THR A 1 252 ? 22.37000 20.21900 -2.08600 1.000 11.44348 232 THR A CA 1
ATOM 2834 C C . THR A 1 252 ? 23.70300 20.43000 -2.78300 1.000 11.41189 232 THR A C 1
ATOM 2835 O O . THR A 1 252 ? 23.79200 20.40700 -4.01900 1.000 11.44874 232 THR A O 1
ATOM 2846 N N . LYS A 1 253 ? 24.74400 20.63400 -1.98700 1.000 11.11712 233 LYS A N 1
ATOM 2847 C CA . LYS A 1 253 ? 26.0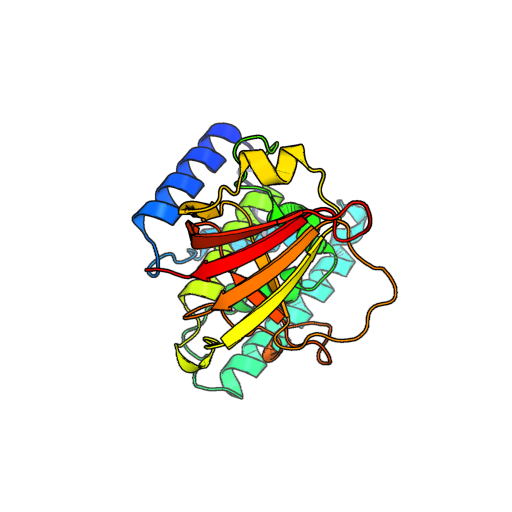9300 20.79700 -2.49500 1.000 12.31727 233 LYS A CA 1
ATOM 2848 C C . LYS A 1 253 ? 26.87100 19.51800 -2.21500 1.000 13.06999 233 LYS A C 1
ATOM 2849 O O . LYS A 1 253 ? 27.77200 19.45100 -1.38200 1.000 13.50425 233 LYS A O 1
ATOM 2868 N N . ASN A 1 254 ? 26.45200 18.47500 -2.90700 1.000 13.01209 234 ASN A N 1
ATOM 2869 C CA . ASN A 1 254 ? 27.06200 17.16700 -2.76300 1.000 13.65690 234 ASN A CA 1
ATOM 2870 C C . ASN A 1 254 ? 28.51200 17.19100 -3.19500 1.000 15.06496 234 ASN A C 1
ATOM 2871 O O . ASN A 1 254 ? 28.90500 17.93300 -4.09900 1.000 16.14930 234 ASN A O 1
ATOM 2882 N N . ALA A 1 255 ? 29.30600 16.33100 -2.55700 1.000 14.88863 235 ALA A N 1
ATOM 2883 C CA . ALA A 1 255 ? 30.64200 16.06200 -3.04400 1.000 17.84688 235 ALA A CA 1
ATOM 2884 C C . ALA A 1 255 ? 30.54400 15.52600 -4.45900 1.000 18.86279 235 ALA A C 1
ATOM 2885 O O . ALA A 1 255 ? 29.67300 14.71200 -4.77100 1.000 21.14727 235 ALA A O 1
ATOM 2892 N N . SER A 1 256 ? 31.43900 15.98700 -5.31500 1.000 18.23640 236 SER A N 1
ATOM 2893 C CA . SER A 1 256 ? 31.43000 15.59600 -6.72000 1.000 21.72366 236 SER A CA 1
ATOM 2894 C C . SER A 1 256 ? 32.83500 15.18500 -7.11400 1.000 19.17072 236 SER A C 1
ATOM 2895 O O . SER A 1 256 ? 33.83500 15.61500 -6.52100 1.000 19.51813 236 SER A O 1
ATOM 2903 N N . TRP A 1 257 ? 32.89900 14.32800 -8.14100 1.000 19.41285 237 TRP A N 1
ATOM 2904 C CA . TRP A 1 257 ? 34.18200 13.77200 -8.51300 1.000 21.25781 237 TRP A CA 1
ATOM 2905 C C . TRP A 1 257 ? 35.05900 14.77000 -9.25800 1.000 24.95299 237 TRP A C 1
ATOM 2906 O O . TRP A 1 257 ? 36.27900 14.58200 -9.30200 1.000 29.80884 237 TRP A O 1
ATOM 2927 N N . GLN A 1 258 ? 34.46400 15.81700 -9.82400 1.000 25.30567 238 GLN A N 1
ATOM 2928 C CA . GLN A 1 258 ? 35.19800 16.80500 -10.60000 1.000 28.42709 238 GLN A CA 1
ATOM 2929 C C . GLN A 1 258 ? 34.97200 18.18100 -9.99700 1.000 26.35842 238 GLN A C 1
ATOM 2930 O O . GLN A 1 258 ? 33.84300 18.54700 -9.67200 1.000 25.40041 238 GLN A O 1
ATOM 2944 N N . GLY A 1 259 ? 36.05500 18.90500 -9.79300 1.000 19.80501 239 GLY A N 1
ATOM 2945 C CA . GLY A 1 259 ? 35.95800 20.30300 -9.40700 1.000 17.39156 239 GLY A CA 1
ATOM 2946 C C . GLY A 1 259 ? 35.77700 21.11700 -10.65900 1.000 15.52555 239 GLY A C 1
ATOM 2947 O O . GLY A 1 259 ? 36.64000 21.09500 -11.53600 1.000 15.54923 239 GLY A O 1
ATOM 2951 N N . MET A 1 260 ? 34.66500 21.82800 -10.75100 1.000 13.74902 240 MET A N 1
ATOM 2952 C CA . MET A 1 260 ? 34.26600 22.45700 -11.99400 1.000 12.44623 240 MET A CA 1
ATOM 2953 C C . MET A 1 260 ? 34.93600 23.81700 -12.19800 1.000 11.83300 240 MET A C 1
ATOM 2954 O O . MET A 1 260 ? 35.28800 24.52700 -11.24200 1.000 11.88564 240 MET A O 1
ATOM 2968 N N . ALA A 1 261 ? 35.09000 24.19100 -13.48900 1.000 11.86984 241 ALA A N 1
ATOM 2969 C CA . ALA A 1 261 ? 35.78000 25.43000 -13.83100 1.000 13.18842 241 ALA A CA 1
ATOM 2970 C C . ALA A 1 261 ? 34.99900 26.67800 -13.41800 1.000 13.00945 241 ALA A C 1
ATOM 2971 O O . ALA A 1 261 ? 35.59800 27.71900 -13.13900 1.000 14.34119 241 ALA A O 1
ATOM 2978 N N . VAL A 1 262 ? 33.67400 26.60700 -13.40700 1.000 11.62508 242 VAL A N 1
ATOM 2979 C CA . VAL A 1 262 ? 32.79900 27.69500 -13.00900 1.000 11.61192 242 VAL A CA 1
ATOM 2980 C C . VAL A 1 262 ? 31.80100 27.13300 -12.00800 1.000 11.78299 242 VAL A C 1
ATOM 2981 O O . VAL A 1 262 ? 31.20100 26.08000 -12.24400 1.000 11.16976 242 VAL A O 1
ATOM 2994 N N . GLU A 1 263 ? 31.64200 27.81200 -10.89600 1.000 11.08554 243 GLU A N 1
ATOM 2995 C CA . GLU A 1 263 ? 30.63100 27.45300 -9.91200 1.000 11.43821 243 GLU A CA 1
ATOM 2996 C C . GLU A 1 263 ? 29.69900 28.62800 -9.70900 1.000 11.91985 243 GLU A C 1
ATOM 2997 O O . GLU A 1 263 ? 30.09200 29.78200 -9.88000 1.000 12.80680 243 GLU A O 1
ATOM 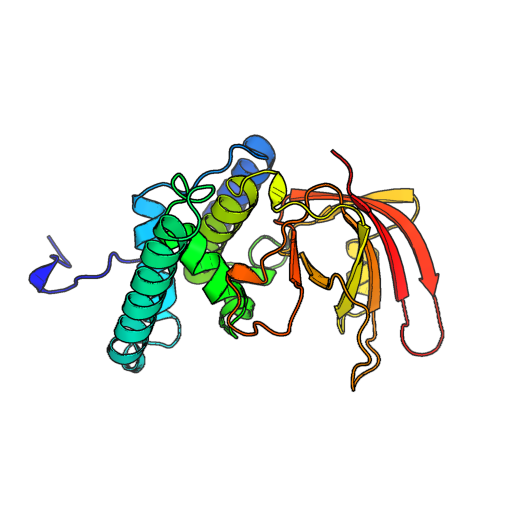3009 N N . TRP A 1 264 ? 28.46300 28.33000 -9.31100 1.000 10.62496 244 TRP A N 1
ATOM 3010 C CA . TRP A 1 264 ? 27.52900 29.36400 -8.92700 1.000 11.07238 244 TRP A CA 1
ATOM 3011 C C . TRP A 1 264 ? 26.90000 29.04400 -7.57900 1.000 11.46190 244 TRP A C 1
ATOM 3012 O O . TRP A 1 264 ? 26.62000 27.88700 -7.27300 1.000 12.63573 244 TRP A O 1
ATOM 3033 N N . GLU A 1 265 ? 26.60600 30.09400 -6.82200 1.000 11.73562 245 GLU A N 1
ATOM 3034 C CA . GLU A 1 265 ? 25.67900 30.05400 -5.70100 1.000 11.83563 245 GLU A CA 1
ATOM 3035 C C . GLU A 1 265 ? 24.56700 31.01900 -6.04900 1.000 10.83288 245 GLU A C 1
ATOM 3036 O O . GLU A 1 265 ? 24.81700 32.22200 -6.12700 1.000 12.24884 245 GLU A O 1
ATOM 3048 N N . SER A 1 266 ? 23.37600 30.50800 -6.33000 1.000 9.94856 246 SER A N 1
ATOM 3049 C CA . SER A 1 266 ? 22.25400 31.33100 -6.77100 1.000 11.24345 246 SER A CA 1
ATOM 3050 C C . SER A 1 266 ? 21.12000 31.28800 -5.75800 1.000 12.13303 246 SER A C 1
ATOM 3051 O O . SER A 1 266 ? 20.63600 30.20700 -5.38500 1.000 12.80680 246 SER A O 1
ATOM 3059 N N . ASN A 1 267 ? 20.67000 32.46500 -5.34200 1.000 13.11736 247 ASN A N 1
ATOM 3060 C CA . ASN A 1 267 ? 19.52400 32.52800 -4.45100 1.000 14.32014 247 ASN A CA 1
ATOM 3061 C C . ASN A 1 267 ? 18.25900 32.40700 -5.26600 1.000 15.81505 247 ASN A C 1
ATOM 3062 O O . ASN A 1 267 ? 17.97800 33.25200 -6.11200 1.000 19.04176 247 ASN A O 1
ATOM 3073 N N . SER A 1 268 ? 17.51400 31.34800 -5.01500 1.000 14.20433 248 SER A N 1
ATOM 3074 C CA . SER A 1 268 ? 16.27500 31.08000 -5.72100 1.000 13.62269 248 SER A CA 1
ATOM 3075 C C . SER A 1 268 ? 15.09500 31.62600 -4.94300 1.000 14.73335 248 SER A C 1
ATOM 3076 O O . SER A 1 268 ? 15.05800 31.54500 -3.71000 1.000 14.20433 248 SER A O 1
ATOM 3084 N N . THR A 1 269 ? 14.15500 32.21200 -5.67100 1.000 16.10719 249 THR A N 1
ATOM 3085 C CA . THR A 1 269 ? 12.84500 32.54700 -5.13500 1.000 18.31799 249 THR A CA 1
ATOM 3086 C C . THR A 1 269 ? 11.72700 31.73200 -5.75200 1.000 19.30231 249 THR A C 1
ATOM 3087 O O . THR A 1 269 ? 10.79700 31.32700 -5.02800 1.000 21.32361 249 THR A O 1
ATOM 3098 N N . THR A 1 270 ? 11.7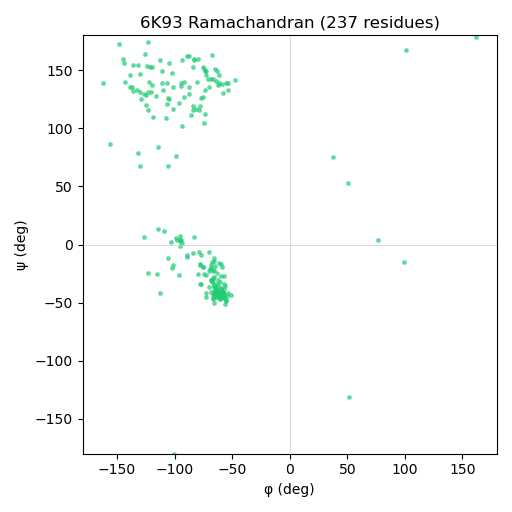7800 31.53200 -7.08200 1.000 18.92332 250 THR A N 1
ATOM 3099 C CA . THR A 1 270 ? 10.77100 30.75000 -7.78300 1.000 20.12083 250 THR A CA 1
ATOM 3100 C C . THR A 1 270 ? 11.36700 29.63400 -8.62500 1.000 19.97082 250 THR A C 1
ATOM 3101 O O . THR A 1 270 ? 10.63500 29.00400 -9.39900 1.000 21.11306 250 THR A O 1
ATOM 3112 N N . GLY A 1 271 ? 12.67600 29.38500 -8.54200 1.000 17.51789 251 GLY A N 1
ATOM 3113 C CA . GLY A 1 271 ? 13.24600 28.24100 -9.22000 1.000 16.60989 251 GLY A CA 1
ATOM 3114 C C . GLY A 1 271 ? 12.49200 26.99500 -8.79900 1.000 15.92823 251 GLY A C 1
ATOM 3115 O O . GLY A 1 271 ? 12.19700 26.80600 -7.61800 1.000 15.41237 251 GLY A O 1
ATOM 3119 N N . LYS A 1 272 ? 12.20800 26.09700 -9.73100 1.000 14.10695 252 LYS A N 1
ATOM 3120 C CA . LYS A 1 272 ? 11.27500 25.02000 -9.45000 1.000 14.14643 252 LYS A CA 1
ATOM 3121 C C . LYS A 1 272 ? 12.01000 23.72300 -9.16700 1.000 12.42517 252 LYS A C 1
ATOM 3122 O O . LYS A 1 272 ? 12.95300 23.34500 -9.87800 1.000 11.45137 252 LYS A O 1
ATOM 3141 N N . ARG A 1 273 ? 11.55000 23.03300 -8.12900 1.000 12.96208 253 ARG A N 1
ATOM 3142 C CA . ARG A 1 273 ? 12.06500 21.72800 -7.74200 1.000 13.83324 253 ARG A CA 1
ATOM 3143 C C . ARG A 1 273 ? 11.49500 20.67400 -8.66400 1.000 13.77534 253 ARG A C 1
ATOM 3144 O O . ARG A 1 273 ? 10.27100 20.52400 -8.74300 1.000 14.97548 253 ARG A O 1
ATOM 3165 N N . ILE A 1 274 ? 12.35800 19.97000 -9.39600 1.000 12.89628 254 ILE A N 1
ATOM 3166 C CA . ILE A 1 274 ? 11.87900 18.98100 -10.35600 1.000 12.94103 254 ILE A CA 1
ATOM 3167 C C . ILE A 1 274 ? 12.27200 17.55700 -9.98600 1.000 14.32803 254 ILE A C 1
ATOM 3168 O O . ILE A 1 274 ? 12.09900 16.64000 -10.80800 1.000 15.06233 254 ILE A O 1
ATOM 3184 N N . SER A 1 275 ? 12.72900 17.34000 -8.75400 1.000 15.72294 255 SER A N 1
ATOM 3185 C CA . SER A 1 275 ? 13.07600 15.98700 -8.30700 1.000 18.93648 255 SER A CA 1
ATOM 3186 C C . SER A 1 275 ? 11.90700 15.01100 -8.43800 1.000 18.85752 255 SER A C 1
ATOM 3187 O O . SER A 1 275 ? 12.11900 13.83000 -8.74400 1.000 21.68418 255 SER A O 1
ATOM 3195 N N . MET A 1 276 ? 10.67800 15.47900 -8.24300 1.000 16.51514 256 MET A N 1
ATOM 3196 C CA . MET A 1 276 ? 9.50900 14.61200 -8.39800 1.000 18.12323 256 MET A CA 1
ATOM 3197 C C . MET A 1 276 ? 9.39300 14.02400 -9.80700 1.000 16.90203 256 MET A C 1
ATOM 3198 O O . MET A 1 276 ? 8.78200 12.95100 -9.98200 1.000 18.07059 256 MET A O 1
ATOM 3212 N N . PHE A 1 277 ? 9.93600 14.72000 -10.82400 1.000 15.23341 257 PHE A N 1
ATOM 3213 C CA . PHE A 1 277 ? 9.75900 14.34200 -12.22000 1.000 14.81230 257 PHE A CA 1
ATOM 3214 C C . PHE A 1 277 ? 11.00200 13.72300 -12.81300 1.000 15.96244 257 PHE A C 1
ATOM 3215 O O . PHE A 1 277 ? 10.93100 13.13500 -13.88500 1.000 15.15182 257 PHE A O 1
ATOM 3232 N N . SER A 1 278 ? 12.11900 13.80700 -12.11800 1.000 15.71241 258 SER A N 1
ATOM 3233 C CA . SER A 1 278 ? 13.40800 13.43100 -12.66300 1.000 16.39144 258 SER A CA 1
ATOM 3234 C C . SER A 1 278 ? 13.55400 11.92100 -12.76300 1.000 16.54146 258 SER A C 1
ATOM 3235 O O . SER A 1 278 ? 13.00200 11.14600 -11.96800 1.000 18.31535 258 SER A O 1
ATOM 3243 N N . GLU A 1 279 ? 14.35400 11.51100 -13.74200 1.000 17.92320 259 GLU A N 1
ATOM 3244 C CA . GLU A 1 279 ? 14.80400 10.13600 -13.87000 1.000 21.29466 259 GLU A CA 1
ATOM 3245 C C . GLU A 1 279 ? 15.91300 9.77700 -12.90800 1.000 23.13698 259 GLU A C 1
ATOM 3246 O O . GLU A 1 279 ? 16.26400 8.59800 -12.82300 1.000 26.17945 259 GLU A O 1
ATOM 3258 N N . ARG A 1 280 ? 16.47600 10.75100 -12.20600 1.000 24.19237 260 ARG A N 1
ATOM 3259 C CA . ARG A 1 280 ? 17.45600 10.50300 -11.14900 1.000 28.16390 260 ARG A CA 1
ATOM 3260 C C . ARG A 1 280 ? 16.81300 10.95200 -9.83700 1.000 33.12766 260 ARG A C 1
ATOM 3261 O O . ARG A 1 280 ? 17.01500 12.08700 -9.39300 1.000 27.36381 260 ARG A O 1
ATOM 3282 N N . PRO A 1 281 ? 16.00600 10.08800 -9.20700 1.000 45.22911 261 PRO A N 1
ATOM 3283 C CA . PRO A 1 281 ? 15.25200 10.53500 -8.01600 1.000 48.45055 261 PRO A CA 1
ATOM 3284 C C . PRO A 1 281 ? 16.12800 10.85200 -6.81100 1.000 46.62138 261 PRO A C 1
ATOM 3285 O O . PRO A 1 281 ? 15.64600 11.50300 -5.87500 1.000 50.10601 261 PRO A O 1
ATOM 3296 N N . ASN A 1 282 ? 17.40100 10.43600 -6.80300 1.000 44.04212 262 ASN A N 1
ATOM 3297 C CA . ASN A 1 282 ? 18.27500 10.80900 -5.69900 1.000 45.77128 262 ASN A CA 1
ATOM 3298 C C . ASN A 1 282 ? 18.80500 12.23300 -5.82100 1.000 40.49170 262 ASN A C 1
ATOM 3299 O O . ASN A 1 282 ? 19.45100 12.71200 -4.88300 1.000 44.66588 262 ASN A O 1
ATOM 3310 N N . GLU A 1 283 ? 18.54200 12.91900 -6.93300 1.000 30.16414 263 GLU A N 1
ATOM 3311 C CA . GLU A 1 283 ? 18.95700 14.29900 -7.10700 1.000 23.29753 263 GLU A CA 1
ATOM 3312 C C . GLU A 1 283 ? 17.87600 15.23400 -6.54900 1.000 18.69171 263 GLU A C 1
ATOM 3313 O O . GLU A 1 283 ? 16.72100 14.84700 -6.33100 1.000 21.90526 263 GLU A O 1
ATOM 3325 N N . GLN A 1 284 ? 18.27700 16.48500 -6.31500 1.000 14.59649 264 GLN A N 1
ATOM 3326 C CA . GLN A 1 284 ? 17.39200 17.57000 -5.86100 1.000 13.17263 264 GLN A CA 1
ATOM 3327 C C . GLN A 1 284 ? 17.61400 18.77700 -6.78400 1.000 12.39359 264 GLN A C 1
ATOM 3328 O O . GLN A 1 284 ? 18.12600 19.83400 -6.39400 1.000 12.15409 264 GLN A O 1
ATOM 3342 N N . GLU A 1 285 ? 17.21100 18.60900 -8.05200 1.000 11.66719 265 GLU A N 1
ATOM 3343 C CA . GLU A 1 285 ? 17.44700 19.60600 -9.08200 1.000 12.30937 265 GLU A CA 1
ATOM 3344 C C . GLU A 1 285 ? 16.42000 20.71500 -9.01200 1.000 12.04092 265 GLU A C 1
ATOM 3345 O O . GLU A 1 285 ? 15.23100 20.47300 -8.80300 1.000 13.12263 265 GLU A O 1
ATOM 3357 N N . VAL A 1 286 ? 16.90100 21.93400 -9.22000 1.000 11.19871 266 VAL A N 1
ATOM 3358 C CA . VAL A 1 286 ? 16.09100 23.13700 -9.37600 1.000 11.51980 266 VAL A CA 1
ATOM 3359 C C . VAL A 1 286 ? 16.41000 23.70100 -10.75300 1.000 11.02501 266 VAL A C 1
ATOM 3360 O O . VAL A 1 286 ? 17.58200 23.80200 -11.11500 1.000 12.01460 266 VAL A O 1
ATOM 3373 N N . LEU A 1 287 ? 15.38400 24.02900 -11.53500 1.000 10.76182 267 LEU A N 1
ATOM 3374 C CA . LEU A 1 287 ? 15.56500 24.42500 -12.92600 1.000 10.52231 267 LEU A CA 1
ATOM 3375 C C . LEU A 1 287 ? 14.93100 25.78100 -13.14500 1.000 11.69877 267 LEU A C 1
ATOM 3376 O O . LEU A 1 287 ? 13.77200 25.99800 -12.76800 1.000 13.37002 267 LEU A O 1
ATOM 3392 N N . PHE A 1 288 ? 15.70200 26.68700 -13.72400 1.000 10.80656 268 PHE A N 1
ATOM 3393 C CA . PHE A 1 288 ? 15.21300 28.01500 -14.09500 1.000 10.87499 268 PHE A CA 1
ATOM 3394 C C . PHE A 1 288 ? 15.03900 28.11600 -15.60400 1.000 11.36452 268 PHE A C 1
ATOM 3395 O O . PHE A 1 288 ? 15.91300 27.65200 -16.35400 1.000 12.23041 268 PHE A O 1
ATOM 3412 N N . PRO A 1 289 ? 13.96900 28.73800 -16.07800 1.000 11.49348 269 PRO A N 1
ATOM 3413 C CA . PRO A 1 289 ? 13.76500 28.84700 -17.51800 1.000 11.69614 269 PRO A CA 1
ATOM 3414 C C . PRO A 1 289 ? 14.53000 30.01400 -18.11000 1.000 12.08829 269 PRO A C 1
ATOM 3415 O O . PRO A 1 289 ? 14.85700 30.98200 -17.39800 1.000 12.68836 269 PRO A O 1
ATOM 3426 N N . PRO A 1 290 ? 14.79300 29.98700 -19.41800 1.000 11.79878 270 PRO A N 1
ATOM 3427 C CA . PRO A 1 290 ? 15.19800 31.21800 -20.10600 1.000 11.69614 270 PRO A CA 1
ATOM 3428 C C . PRO A 1 290 ? 14.26000 32.34500 -19.72200 1.000 13.12789 270 PRO A C 1
ATOM 3429 O O . PRO A 1 290 ? 13.05700 32.13900 -19.56900 1.000 15.24130 270 PRO A O 1
ATOM 3440 N N . GLY A 1 291 ? 14.82300 33.53100 -19.55300 1.000 13.33055 271 GLY A N 1
ATOM 3441 C CA . GLY A 1 291 ? 14.08400 34.67900 -19.10700 1.000 13.35686 271 GLY A CA 1
ATOM 3442 C C . GLY A 1 291 ? 14.23500 34.99100 -17.63500 1.000 13.88061 271 GLY A C 1
ATOM 3443 O O . GLY A 1 291 ? 13.87700 36.10000 -17.21100 1.000 15.21498 271 GLY A O 1
ATOM 3447 N N . THR A 1 292 ? 14.74600 34.04700 -16.85000 1.000 13.09631 272 THR A N 1
ATOM 3448 C CA . THR A 1 292 ? 15.02900 34.29700 -15.44800 1.000 12.78311 272 THR A CA 1
ATOM 3449 C C . THR A 1 292 ? 16.06000 35.40800 -15.33200 1.000 13.78060 272 THR A C 1
ATOM 3450 O O . THR A 1 292 ? 17.01300 35.48000 -16.11900 1.000 13.01735 272 THR A O 1
ATOM 3461 N N . ARG A 1 293 ? 15.84300 36.29000 -14.36100 1.000 13.60163 273 ARG A N 1
ATOM 3462 C CA . ARG A 1 293 ? 16.72500 37.41700 -14.09900 1.000 15.61240 273 ARG A CA 1
ATOM 3463 C C . ARG A 1 293 ? 17.45600 37.20800 -12.78800 1.000 14.78862 273 ARG A C 1
ATOM 3464 O O . ARG A 1 293 ? 16.84600 36.84500 -11.77200 1.000 14.05432 273 ARG A O 1
ATOM 3485 N N . PHE A 1 294 ? 18.76300 37.43700 -12.81100 1.000 15.28078 274 PHE A N 1
ATOM 3486 C CA . PHE A 1 294 ? 19.59000 37.31700 -11.61500 1.000 15.09128 274 PHE A CA 1
ATOM 3487 C C . PHE A 1 294 ? 20.38400 38.59200 -11.40500 1.000 15.58608 274 PHE A C 1
ATOM 3488 O O . PHE A 1 294 ? 21.08000 39.04800 -12.31900 1.000 16.19405 274 PHE A O 1
ATOM 3505 N N . GLN A 1 295 ? 20.32600 39.13500 -10.19300 1.000 14.82283 275 GLN A N 1
ATOM 3506 C CA . GLN A 1 295 ? 21.26300 40.16800 -9.78500 1.000 16.20721 275 GLN A CA 1
ATOM 3507 C C . GLN A 1 295 ? 22.58900 39.50500 -9.41600 1.000 15.52028 275 GLN A C 1
ATOM 3508 O O . GLN A 1 295 ? 22.65700 38.72400 -8.45800 1.000 14.56490 275 GLN A O 1
ATOM 3522 N N . VAL A 1 296 ? 23.64500 39.79900 -10.17000 1.000 15.94665 276 VAL A N 1
ATOM 3523 C CA . VAL A 1 296 ? 24.95900 39.23500 -9.87300 1.000 16.34933 276 VAL A CA 1
ATOM 3524 C C . VAL A 1 296 ? 25.62500 40.10400 -8.82000 1.000 16.86518 276 VAL A C 1
ATOM 3525 O O . VAL A 1 296 ? 25.88100 41.28700 -9.05800 1.000 17.83372 276 VAL A O 1
ATOM 3538 N N . THR A 1 297 ? 25.87000 39.53400 -7.64200 1.000 16.59673 277 THR A N 1
ATOM 3539 C CA . THR A 1 297 ? 26.40000 40.32300 -6.54300 1.000 17.32839 277 THR A CA 1
ATOM 3540 C C . THR A 1 297 ? 27.90800 40.23500 -6.40500 1.000 18.60749 277 THR A C 1
ATOM 3541 O O . THR A 1 297 ? 28.52700 41.17200 -5.88500 1.000 21.36046 277 THR A O 1
ATOM 3552 N N . ARG A 1 298 ? 28.51000 39.14400 -6.85400 1.000 17.54684 278 ARG A N 1
ATOM 3553 C CA . ARG A 1 298 ? 29.93800 38.96400 -6.70800 1.000 18.55222 278 ARG A CA 1
ATOM 3554 C C . ARG A 1 298 ? 30.42300 37.88500 -7.65200 1.000 17.39945 278 ARG A C 1
ATOM 3555 O O . ARG A 1 298 ? 29.77400 36.85700 -7.80000 1.000 16.24405 278 ARG A O 1
ATOM 3576 N N . ILE A 1 299 ? 31.57400 38.12300 -8.26400 1.000 16.80465 279 ILE A N 1
ATOM 3577 C CA . ILE A 1 299 ? 32.28300 37.09700 -9.01400 1.000 17.80740 279 ILE A CA 1
ATOM 3578 C C . ILE A 1 299 ? 33.68200 36.97100 -8.42900 1.000 20.58142 279 ILE A C 1
ATOM 3579 O O . ILE A 1 299 ? 34.47000 37.92700 -8.47100 1.000 24.90562 279 ILE A O 1
ATOM 3595 N N . GLU A 1 300 ? 33.97600 35.80400 -7.85400 1.000 18.87332 280 GLU A N 1
ATOM 3596 C CA . GLU A 1 300 ? 35.29500 35.51400 -7.30800 1.000 20.90777 280 GLU A CA 1
ATOM 3597 C C . GLU A 1 300 ? 36.14600 34.85300 -8.37600 1.000 21.86841 280 GLU A C 1
ATOM 3598 O O . GLU A 1 300 ? 35.66400 34.00000 -9.12700 1.000 20.89724 280 GLU A O 1
ATOM 3610 N N . GLU A 1 301 ? 37.41500 35.24600 -8.43200 1.000 24.48715 281 GLU A N 1
ATOM 3611 C CA . GLU A 1 301 ? 38.39300 34.66100 -9.33200 1.000 28.43236 281 GLU A CA 1
ATOM 3612 C C . GLU A 1 301 ? 39.42000 33.87000 -8.53300 1.000 27.86650 281 GLU A C 1
ATOM 3613 O O . GLU A 1 301 ? 39.85100 34.29700 -7.45700 1.000 30.33258 281 GLU A O 1
ATOM 3625 N N . ASN A 1 302 ? 39.79900 32.71100 -9.05800 1.000 26.00575 282 ASN A N 1
ATOM 3626 C CA . ASN A 1 302 ? 40.85700 31.90500 -8.47100 1.000 26.62161 282 ASN A CA 1
ATOM 3627 C C . ASN A 1 302 ? 41.77000 31.39800 -9.57100 1.000 27.11115 282 ASN A C 1
ATOM 3628 O O . ASN A 1 302 ? 41.35500 31.25700 -10.72400 1.000 24.83982 282 ASN A O 1
ATOM 3639 N N . GLU A 1 303 ? 43.02200 31.11000 -9.19700 1.000 30.98793 283 GLU A N 1
ATOM 3640 C CA . GLU A 1 303 ? 43.99800 30.63400 -10.16900 1.000 37.14393 283 GLU A CA 1
ATOM 3641 C C . GLU A 1 303 ? 43.72800 29.19700 -10.59700 1.000 32.69076 283 GLU A C 1
ATOM 3642 O O . GLU A 1 303 ? 44.17900 28.77700 -11.67200 1.000 32.16701 283 GLU A O 1
ATOM 3654 N N . THR A 1 304 ? 43.07600 28.41900 -9.73500 1.000 29.66935 284 THR A N 1
ATOM 3655 C CA . THR A 1 304 ? 42.71000 27.03200 -9.97300 1.000 28.12706 284 THR A CA 1
ATOM 3656 C C . THR A 1 304 ? 41.19400 26.93300 -9.81200 1.000 24.33450 284 THR A C 1
ATOM 3657 O O . THR A 1 304 ? 40.52000 27.91200 -9.46800 1.000 23.41860 284 THR A O 1
ATOM 3668 N N . HIS A 1 305 ? 40.64300 25.76100 -10.10300 1.000 20.92883 285 HIS A N 1
ATOM 3669 C CA . HIS A 1 305 ? 39.18900 25.63100 -10.10900 1.000 20.05504 285 HIS A CA 1
ATOM 3670 C C . HIS A 1 305 ? 38.62100 25.86900 -8.71300 1.000 20.64195 285 HIS A C 1
ATOM 3671 O O . HIS A 1 305 ? 39.20600 25.41000 -7.72100 1.000 22.37110 285 HIS A O 1
ATOM 3685 N N . PRO A 1 306 ? 37.47600 26.56500 -8.59700 1.000 19.27600 286 PRO A N 1
ATOM 3686 C CA . PRO A 1 306 ? 36.76300 27.18300 -9.72600 1.000 18.74435 286 PRO A CA 1
ATOM 3687 C C . PRO A 1 306 ? 37.44100 28.46600 -10.18100 1.000 19.22336 286 PRO A C 1
ATOM 3688 O O . PRO A 1 306 ? 37.68700 29.35000 -9.35100 1.000 19.35232 286 PRO A O 1
ATOM 3699 N N . ARG A 1 307 ? 37.76500 28.57300 -11.47300 1.000 18.51275 287 ARG A N 1
ATOM 3700 C CA . ARG A 1 307 ? 38.39200 29.80300 -11.94800 1.000 19.72868 287 ARG A CA 1
ATOM 3701 C C . ARG A 1 307 ? 37.48400 31.00000 -11.71600 1.000 19.14177 287 ARG A C 1
ATOM 3702 O O . ARG A 1 307 ? 37.96700 32.11100 -11.46400 1.000 20.96041 287 ARG A O 1
ATOM 3723 N N . LEU A 1 308 ? 36.17500 30.78400 -11.78000 1.000 17.20206 288 LEU A N 1
ATOM 3724 C CA . LEU A 1 308 ? 35.17800 31.81100 -11.55300 1.000 16.91782 288 LEU A CA 1
ATOM 3725 C C . LEU A 1 308 ? 34.08100 31.22500 -10.68100 1.000 15.11760 288 LEU A C 1
ATOM 3726 O O . LEU A 1 308 ? 33.59100 30.11700 -10.93500 1.000 14.67808 288 LEU A O 1
ATOM 3742 N N . LYS A 1 309 ? 33.70500 31.96200 -9.64400 1.000 14.69650 289 LYS A N 1
ATOM 3743 C CA . LYS A 1 309 ? 32.58400 31.58800 -8.79100 1.000 14.86231 289 LYS A CA 1
ATOM 3744 C C . LYS A 1 309 ? 31.61000 32.75700 -8.74700 1.000 13.98589 289 LYS A C 1
ATOM 3745 O O . LYS A 1 309 ? 31.96800 33.87200 -8.33200 1.000 15.37026 289 LYS A O 1
ATOM 3764 N N . ILE A 1 310 ? 30.38300 32.50300 -9.19200 1.000 13.26475 290 ILE A N 1
ATOM 3765 C CA . ILE A 1 310 ? 29.38400 33.54400 -9.37700 1.000 13.47793 290 ILE A CA 1
ATOM 3766 C C . ILE A 1 310 ? 28.37200 33.46500 -8.25000 1.000 12.64889 290 ILE A C 1
ATOM 3767 O O . ILE A 1 310 ? 27.77800 32.41100 -8.02800 1.000 12.17514 290 ILE A O 1
ATOM 3783 N N . TYR A 1 311 ? 28.16900 34.57400 -7.55300 1.000 13.62532 291 TYR A N 1
ATOM 3784 C CA . TYR A 1 311 ? 27.12400 34.70800 -6.54900 1.000 12.90418 291 TYR A CA 1
ATOM 3785 C C . TYR A 1 311 ? 26.03000 35.59000 -7.12300 1.000 13.40950 291 TYR A C 1
ATOM 3786 O O . TYR A 1 311 ? 26.30200 36.71400 -7.54200 1.000 13.73849 291 TYR A O 1
ATOM 3804 N N . GLN A 1 312 ? 24.82100 35.06400 -7.21600 1.000 13.46477 292 GLN A N 1
ATOM 3805 C CA . GLN A 1 312 ? 23.74500 35.83900 -7.80900 1.000 12.92787 292 GLN A CA 1
ATOM 3806 C C . GLN A 1 312 ? 22.44700 35.52700 -7.09700 1.000 13.94378 292 GLN A C 1
ATOM 3807 O O . GLN A 1 312 ? 22.31200 34.49600 -6.43400 1.000 13.58847 292 GLN A O 1
ATOM 3821 N N . SER A 1 313 ? 21.50200 36.44600 -7.23900 1.000 14.09906 293 SER A N 1
ATOM 3822 C CA . SER A 1 313 ? 20.19900 36.36000 -6.59300 1.000 15.16234 293 SER A CA 1
ATOM 3823 C C . SER A 1 313 ? 19.08900 36.55800 -7.60300 1.000 14.74914 293 SER A C 1
ATOM 3824 O O . SER A 1 313 ? 19.06600 37.57200 -8.30200 1.000 15.19656 293 SER A O 1
ATOM 3832 N N . GLN A 1 314 ? 18.15900 35.60400 -7.66900 1.000 13.72796 294 GLN A N 1
ATOM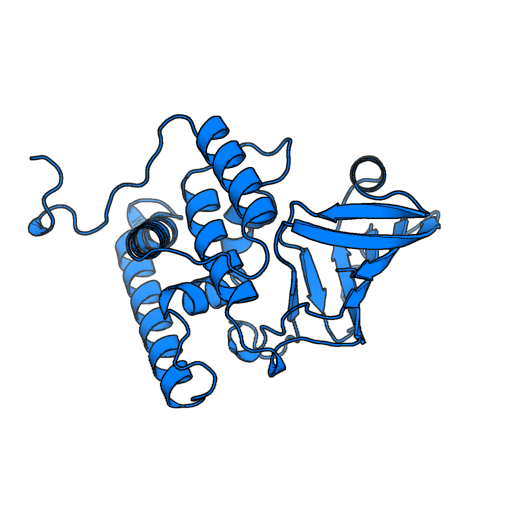 3833 C CA . GLN A 1 314 ? 17.01400 35.75800 -8.55500 1.000 14.70176 294 GLN A CA 1
ATOM 3834 C C . GLN A 1 314 ? 16.18600 36.96600 -8.14200 1.000 16.43881 294 GLN A C 1
ATOM 3835 O O . GLN A 1 314 ? 15.94000 37.20300 -6.94500 1.000 17.75739 294 GLN A O 1
ATOM 3849 N N . ILE A 1 315 ? 15.76000 37.72300 -9.15100 1.000 15.97034 295 ILE A N 1
ATOM 3850 C CA . ILE A 1 315 ? 14.89900 38.87500 -8.94500 1.000 19.26020 295 ILE A CA 1
ATOM 3851 C C . ILE A 1 315 ? 13.66100 38.75000 -9.81000 1.000 22.63692 295 ILE A C 1
ATOM 3852 O O . ILE A 1 315 ? 13.61200 37.99100 -10.78900 1.000 21.42099 295 ILE A O 1
ATOM 3868 N N . ALA A 1 316 ? 12.65900 39.56100 -9.46500 1.000 27.05851 296 ALA A N 1
ATOM 3869 C CA . ALA A 1 316 ? 11.42600 39.61100 -10.23700 1.000 34.21726 296 ALA A CA 1
ATOM 3870 C C . ALA A 1 316 ? 11.72700 40.07200 -11.64300 1.000 37.90454 296 ALA A C 1
ATOM 3871 O O . ALA A 1 316 ? 12.58900 40.92000 -11.82800 1.000 50.58238 296 ALA A O 1
#

Foldseek 3Di:
DPQDCVNHVADDFDFPPQVVVLVVVLVCCQVCPLNQADDPVLLSLLVVLQLCVVHDVRNVVSVVVVVVQLVVQVVVCVVPVLCVPPDSSLLSLLQCCQDPNVVLAFCQNPPPDDHDSSNSSSQSSPSNSLSPRDQVQFDFAKWKDAAADDPVVCVVADDAQDKGQAQGFDKTFPDDDDDPDQGQEMETEGTDRFGFSLVSYPPVVTGMTIDHRRWMWRWHDWDADPDPPRIYTYIYTDD